Protein AF-0000000073274843 (afdb_homodimer)

Solvent-accessible surface area (backbone atoms only — not comparable to full-atom values): 11531 Å² total; per-residue (Å²): 135,84,81,76,78,78,76,75,76,73,76,70,72,74,69,70,69,69,68,75,58,44,52,64,85,40,66,70,48,33,50,51,52,50,34,43,29,43,26,26,34,40,51,49,53,50,49,52,55,51,48,38,72,74,63,61,49,79,60,35,66,59,47,51,52,53,51,48,48,50,56,18,49,76,68,75,46,42,64,68,54,49,51,52,50,32,53,50,21,44,51,52,41,51,58,33,53,41,75,83,125,135,83,80,76,76,75,77,75,75,73,75,67,72,72,68,68,69,72,66,77,59,44,52,64,84,39,66,69,46,34,50,51,52,50,32,43,29,44,26,26,34,40,49,49,52,49,49,52,55,50,47,39,72,75,63,61,49,78,60,35,66,59,47,51,52,54,51,49,50,50,55,19,49,76,67,74,44,43,63,68,54,48,52,51,49,31,54,51,21,44,51,53,42,50,58,32,53,42,75,81,124

Foldseek 3Di:
DPPPPPPPPPPPPPPPPPPVDQDCVDPVSVVVVVLVVLLVVLVVLVVLVVVCVVPVPVCSVVVSVVVLQVVQVVVVHGSVVSVVSNVVSNVVVCVVPPDPD/DPPPPPPPPPPPPPPPPPPVDQDCVDPVSVVVVVLVVLLVVLVVLVVLVVVCVVPVPVCSVVVSVVVLQVVQVVVVHGSVVSVVSNVVSNVVVCVVPPDPD

Secondary structure (DSSP, 8-state):
-----------------------TTSHHHHHHHHHHHHHHHHHHHHHHHHHHHHH--TTHHHHHHHHHHHHHHHTT--HHHHHHHHHHHHHHHHHHHS---/-----------------------TTSHHHHHHHHHHHHHHHHHHHHHHHHHHHHH--TTHHHHHHHHHHHHHHHTT--HHHHHHHHHHHHHHHHHHHS---

pLDDT: mean 81.64, std 23.17, range [32.28, 98.69]

Organism: Proteus mirabilis (strain HI4320) (NCBI:txid529507)

Radius of gyration: 24.04 Å; Cα contacts (8 Å, |Δi|>4): 147; chains: 2; bounding box: 96×68×58 Å

Nearest PDB structures (foldseek):
  9had-assembly1_A  TM=2.913E-01  e=7.300E+00  Dermatophagoides farinae
  9had-assembly1_A  TM=2.904E-01  e=7.300E+00  Dermatophagoides farinae

Structure (mmCIF, N/CA/C/O backbone):
data_AF-0000000073274843-model_v1
#
loop_
_entity.id
_entity.type
_entity.pdbx_description
1 polymer 'Phage protein'
#
loop_
_atom_site.group_PDB
_atom_site.id
_atom_site.type_symbol
_atom_site.label_atom_id
_atom_site.label_alt_id
_atom_site.label_comp_id
_atom_site.label_asym_id
_atom_site.label_entity_id
_atom_site.label_seq_id
_atom_site.pdbx_PDB_ins_code
_atom_site.Cartn_x
_atom_site.Cartn_y
_atom_site.Cartn_z
_atom_site.occupancy
_atom_site.B_iso_or_equiv
_atom_site.auth_seq_id
_atom_site.auth_comp_id
_atom_site.auth_asym_id
_atom_site.auth_atom_id
_atom_site.pdbx_PDB_model_num
ATOM 1 N N . MET A 1 1 ? 48.969 23.094 40.406 1 33.09 1 MET A N 1
ATOM 2 C CA . MET A 1 1 ? 47.531 23.031 40.375 1 33.09 1 MET A CA 1
ATOM 3 C C . MET A 1 1 ? 47 23.266 38.938 1 33.09 1 MET A C 1
ATOM 5 O O . MET A 1 1 ? 47.125 24.359 38.406 1 33.09 1 MET A O 1
ATOM 9 N N . LYS A 1 2 ? 47.219 22.203 38.031 1 40.97 2 LYS A N 1
ATOM 10 C CA . LYS A 1 2 ? 46.812 22.125 36.625 1 40.97 2 LYS A CA 1
ATOM 11 C C . LYS A 1 2 ? 45.312 22.25 36.469 1 40.97 2 LYS A C 1
ATOM 13 O O . LYS A 1 2 ? 44.562 21.547 37.125 1 40.97 2 LYS A O 1
ATOM 18 N N . ASN A 1 3 ? 44.719 23.438 36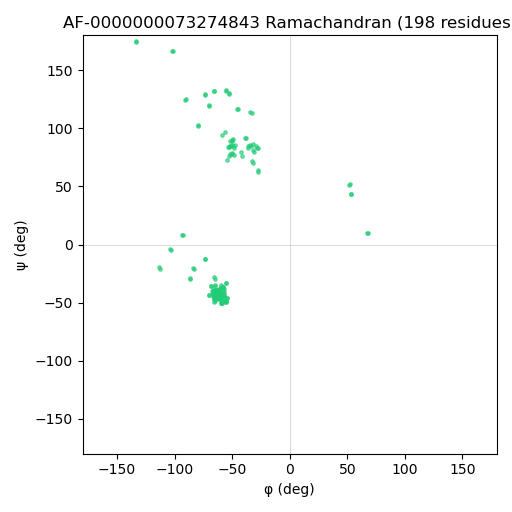.219 1 39.03 3 ASN A N 1
ATOM 19 C CA . ASN A 1 3 ? 43.344 23.75 35.875 1 39.03 3 ASN A CA 1
ATOM 20 C C . ASN A 1 3 ? 42.812 22.875 34.75 1 39.03 3 ASN A C 1
ATOM 22 O O . ASN A 1 3 ? 43.344 22.922 33.625 1 39.03 3 ASN A O 1
ATOM 26 N N . ILE A 1 4 ? 42.469 21.641 35.031 1 39.25 4 ILE A N 1
ATOM 27 C CA . ILE A 1 4 ? 41.719 20.797 34.094 1 39.25 4 ILE A CA 1
ATOM 28 C C . ILE A 1 4 ? 40.5 21.562 33.562 1 39.25 4 ILE A C 1
ATOM 30 O O . ILE A 1 4 ? 39.625 21.984 34.344 1 39.25 4 ILE A O 1
ATOM 34 N N . ILE A 1 5 ? 40.594 22.281 32.469 1 38.69 5 ILE A N 1
ATOM 35 C CA . ILE A 1 5 ? 39.531 22.906 31.703 1 38.69 5 ILE A CA 1
ATOM 36 C C . ILE A 1 5 ? 38.469 21.875 31.375 1 38.69 5 ILE A C 1
ATOM 38 O O . ILE A 1 5 ? 38.75 20.844 30.75 1 38.69 5 ILE A O 1
ATOM 42 N N . LEU A 1 6 ? 37.5 21.609 32.281 1 36.56 6 LEU A N 1
ATOM 43 C CA . LEU A 1 6 ? 36.281 20.859 32.031 1 36.56 6 LEU A CA 1
ATOM 44 C C . LEU A 1 6 ? 35.562 21.391 30.797 1 36.56 6 LEU A C 1
ATOM 46 O O . LEU A 1 6 ? 35.094 22.531 30.781 1 36.56 6 LEU A O 1
ATOM 50 N N . LEU A 1 7 ? 36.062 21 29.656 1 38 7 LEU A N 1
ATOM 51 C CA . LEU A 1 7 ? 35.312 21.266 28.422 1 38 7 LEU A CA 1
ATOM 52 C C . LEU A 1 7 ? 33.906 20.734 28.516 1 38 7 LEU A C 1
ATOM 54 O O . LEU A 1 7 ? 33.688 19.531 28.625 1 38 7 LEU A O 1
ATOM 58 N N . LEU A 1 8 ? 32.969 21.469 29.109 1 35.97 8 LEU A N 1
ATOM 59 C CA . LEU A 1 8 ? 31.547 21.234 29.062 1 35.97 8 LEU A CA 1
ATOM 60 C C . LEU A 1 8 ? 31.062 21.141 27.625 1 35.97 8 LEU A C 1
ATOM 62 O O . LEU A 1 8 ? 31.062 22.141 26.891 1 35.97 8 LEU A O 1
ATOM 66 N N . ILE A 1 9 ? 31.359 20.047 26.906 1 36.94 9 ILE A N 1
ATOM 67 C CA . ILE A 1 9 ? 30.719 19.812 25.609 1 36.94 9 ILE A CA 1
ATOM 68 C C . ILE A 1 9 ? 29.203 19.922 25.781 1 36.94 9 ILE A C 1
ATOM 70 O O . ILE A 1 9 ? 28.609 19.188 26.578 1 36.94 9 ILE A O 1
ATOM 74 N N . THR A 1 10 ? 28.594 21.109 25.641 1 34.16 10 THR A N 1
ATOM 75 C CA . THR A 1 10 ? 27.156 21.281 25.5 1 34.16 10 THR A CA 1
ATOM 76 C C . THR A 1 10 ? 26.609 20.375 24.422 1 34.16 10 THR A C 1
ATOM 78 O O . THR A 1 10 ? 27.078 20.406 23.281 1 34.16 10 THR A O 1
ATOM 81 N N . VAL A 1 11 ? 26.297 19.125 24.781 1 36.72 11 VAL A N 1
ATOM 82 C CA . VAL A 1 11 ? 25.484 18.281 23.906 1 36.72 11 VAL A CA 1
ATOM 83 C C . VAL A 1 11 ? 24.328 19.094 23.328 1 36.72 11 VAL A C 1
ATOM 85 O O . VAL A 1 11 ? 23.516 19.641 24.062 1 36.72 11 VAL A O 1
ATOM 88 N N . SER A 1 12 ? 24.609 19.891 22.281 1 35.69 12 SER A N 1
ATOM 89 C CA . SER A 1 12 ? 23.547 20.5 21.5 1 35.69 12 SER A CA 1
ATOM 90 C C . SER A 1 12 ? 22.328 19.578 21.406 1 35.69 12 SER A C 1
ATOM 92 O O . SER A 1 12 ? 22.484 18.359 21.344 1 35.69 12 SER A O 1
ATOM 94 N N . SER A 1 13 ? 21.281 19.969 21.969 1 36.06 13 SER A N 1
ATOM 95 C CA . SER A 1 13 ? 19.922 19.422 21.875 1 36.06 13 SER A CA 1
ATOM 96 C C . SER A 1 13 ? 19.656 18.859 20.484 1 36.06 13 SER A C 1
ATOM 98 O O . SER A 1 13 ? 19.734 19.594 19.484 1 36.06 13 SER A O 1
ATOM 100 N N . ILE A 1 14 ? 20.047 17.609 20.25 1 36.62 14 ILE A N 1
ATOM 101 C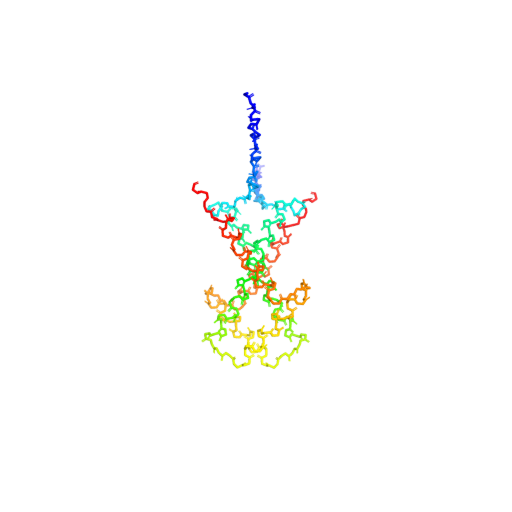 CA . ILE A 1 14 ? 19.391 16.969 19.109 1 36.62 14 ILE A CA 1
ATOM 102 C C . ILE A 1 14 ? 17.969 17.5 18.953 1 36.62 14 ILE A C 1
ATOM 104 O O . ILE A 1 14 ? 17.156 17.344 19.859 1 36.62 14 ILE A O 1
ATOM 108 N N . SER A 1 15 ? 17.812 18.656 18.328 1 35.62 15 SER A N 1
ATOM 109 C CA . SER A 1 15 ? 16.453 19.031 17.922 1 35.62 15 SER A CA 1
ATOM 110 C C . SER A 1 15 ? 15.625 17.797 17.578 1 35.62 15 SER A C 1
ATOM 112 O O . SER A 1 15 ? 16.016 16.984 16.734 1 35.62 15 SER A O 1
ATOM 114 N N . ALA A 1 16 ? 15.008 17.203 18.547 1 35.97 16 ALA A N 1
ATOM 115 C CA . ALA A 1 16 ? 13.922 16.297 18.172 1 35.97 16 ALA A CA 1
ATOM 116 C C . ALA A 1 16 ? 13.211 16.797 16.922 1 35.97 16 ALA A C 1
ATOM 118 O O . ALA A 1 16 ? 12.641 17.891 16.906 1 35.97 16 ALA A O 1
ATOM 119 N N . HIS A 1 17 ? 13.891 16.688 15.789 1 37.88 17 HIS A N 1
ATOM 120 C CA . HIS A 1 17 ? 13.031 16.922 14.633 1 37.88 17 HIS A CA 1
ATOM 121 C C . HIS A 1 17 ? 11.586 16.531 14.93 1 37.88 17 HIS A C 1
ATOM 123 O O . HIS A 1 17 ? 11.312 15.422 15.383 1 37.88 17 HIS A O 1
ATOM 129 N N . ALA A 1 18 ? 10.836 17.406 15.547 1 40.72 18 ALA A N 1
ATOM 130 C CA . ALA A 1 18 ? 9.398 17.25 15.711 1 40.72 18 ALA A CA 1
ATOM 131 C C . ALA A 1 18 ? 8.805 16.406 14.586 1 40.72 18 ALA A C 1
ATOM 133 O O . ALA A 1 18 ? 8.781 16.844 13.43 1 40.72 18 ALA A O 1
ATOM 134 N N . THR A 1 19 ? 9.188 15.164 14.508 1 51.25 19 THR A N 1
ATOM 135 C CA . THR A 1 19 ? 8.352 14.406 13.586 1 51.25 19 THR A CA 1
ATOM 136 C C . THR A 1 19 ? 6.891 14.82 13.711 1 51.25 19 THR A C 1
ATOM 138 O O . THR A 1 19 ? 6.352 14.883 14.812 1 51.25 19 THR A O 1
ATOM 141 N N . ASN A 1 20 ? 6.52 15.789 12.898 1 59.62 20 ASN A N 1
ATOM 142 C CA . ASN A 1 20 ? 5.133 16.25 12.898 1 59.62 20 ASN A CA 1
ATOM 143 C C . ASN A 1 20 ? 4.16 15.094 13.133 1 59.62 20 ASN A C 1
ATOM 145 O O . ASN A 1 20 ? 4.051 14.195 12.297 1 59.62 20 ASN A O 1
ATOM 149 N N . LYS A 1 21 ? 4.012 14.797 14.352 1 74.38 21 LYS A N 1
ATOM 150 C CA . LYS A 1 21 ? 3.039 13.773 14.734 1 74.38 21 LYS A CA 1
ATOM 151 C C . LYS A 1 21 ? 1.648 14.117 14.203 1 74.38 21 LYS A C 1
ATOM 153 O O . LYS A 1 21 ? 1.279 15.289 14.125 1 74.38 21 LYS A O 1
ATOM 158 N N . ILE A 1 22 ? 1.142 13.141 13.656 1 79.19 22 ILE A N 1
ATOM 159 C CA . ILE A 1 22 ? -0.231 13.242 13.172 1 79.19 22 ILE A CA 1
ATOM 160 C C . ILE A 1 22 ? -1.198 12.812 14.273 1 79.19 22 ILE A C 1
ATOM 162 O O . ILE A 1 22 ? -0.959 11.82 14.969 1 79.19 22 ILE A O 1
ATOM 166 N N . ASP A 1 23 ? -2.135 13.727 14.562 1 81.25 23 ASP A N 1
ATOM 167 C CA . ASP A 1 23 ? -3.186 13.391 15.523 1 81.25 23 ASP A CA 1
ATOM 168 C C . ASP A 1 23 ? -4.281 12.555 14.867 1 81.25 23 ASP A C 1
ATOM 170 O O . ASP A 1 23 ? -5.195 13.102 14.242 1 81.25 23 ASP A O 1
ATOM 174 N N . ILE A 1 24 ? -4.25 11.289 15.109 1 82.62 24 ILE A N 1
ATOM 175 C CA . ILE A 1 24 ? -5.16 10.375 14.43 1 82.62 24 ILE A CA 1
ATOM 176 C C . ILE A 1 24 ? -6.57 10.531 14.992 1 82.62 24 ILE A C 1
ATOM 178 O O . ILE A 1 24 ? -7.535 10.031 14.414 1 82.62 24 ILE A O 1
ATOM 182 N N . THR A 1 25 ? -6.652 11.234 16.109 1 84.69 25 THR A N 1
ATOM 183 C CA . THR A 1 25 ? -7.98 11.477 16.672 1 84.69 25 THR A CA 1
ATOM 184 C C . THR A 1 25 ? -8.641 12.672 15.984 1 84.69 25 THR A C 1
ATOM 186 O O . THR A 1 25 ? -9.859 12.859 16.094 1 84.69 25 THR A O 1
ATOM 189 N N . ASN A 1 26 ? -7.801 13.461 15.406 1 87.56 26 ASN A N 1
ATOM 190 C CA . ASN A 1 26 ? -8.336 14.539 14.578 1 87.56 26 ASN A CA 1
ATOM 191 C C . ASN A 1 26 ? -8.891 14.008 13.266 1 87.56 26 ASN A C 1
ATOM 193 O O . ASN A 1 26 ? -8.211 13.266 12.547 1 87.56 26 ASN A O 1
ATOM 197 N N . GLU A 1 27 ? -10.047 14.352 12.914 1 87.75 27 GLU A N 1
ATOM 198 C CA . GLU A 1 27 ? -10.758 13.797 11.766 1 87.75 27 GLU A CA 1
ATOM 199 C C . GLU A 1 27 ? -10.016 14.094 10.461 1 87.75 27 GLU A C 1
ATOM 201 O O . GLU A 1 27 ? -9.914 13.227 9.594 1 87.75 27 GLU A O 1
ATOM 206 N N . ASP A 1 28 ? -9.562 15.328 10.297 1 84.56 28 ASP A N 1
ATOM 207 C CA . ASP A 1 28 ? -8.883 15.711 9.062 1 84.56 28 ASP A CA 1
ATOM 208 C C . ASP A 1 28 ? -7.574 14.938 8.898 1 84.56 28 ASP A C 1
ATOM 210 O O . ASP A 1 28 ? -7.25 14.469 7.805 1 84.56 28 ASP A O 1
ATOM 214 N N . ASP A 1 29 ? -6.871 14.758 10.016 1 86.25 29 ASP A N 1
ATOM 215 C CA . ASP A 1 29 ? -5.629 13.992 9.984 1 86.25 29 ASP A CA 1
ATOM 216 C C . ASP A 1 29 ? -5.902 12.516 9.68 1 86.25 29 ASP A C 1
ATOM 218 O O . ASP A 1 29 ? -5.18 11.898 8.898 1 86.25 29 ASP A O 1
ATOM 222 N N . PHE A 1 30 ? -6.945 12.07 10.273 1 89.5 30 PHE A N 1
ATOM 223 C CA . PHE A 1 30 ? -7.32 10.68 10.039 1 89.5 30 PHE A CA 1
ATOM 224 C C . PHE A 1 30 ? -7.668 10.445 8.578 1 89.5 30 PHE A C 1
ATOM 226 O O . PHE A 1 30 ? -7.223 9.469 7.973 1 89.5 30 PHE A O 1
ATOM 233 N N . LYS A 1 31 ? -8.359 11.328 8.031 1 89 31 LYS A N 1
ATOM 234 C CA . LYS A 1 31 ? -8.758 11.203 6.633 1 89 31 LYS A CA 1
ATOM 235 C C . LYS A 1 31 ? -7.539 11.281 5.715 1 89 31 LYS A C 1
ATOM 237 O O . LYS A 1 31 ? -7.461 10.555 4.719 1 89 31 LYS A O 1
ATOM 242 N N . LEU A 1 32 ? -6.68 12.156 6.043 1 89.19 32 LEU A N 1
ATOM 243 C CA . LEU A 1 32 ? -5.461 12.297 5.254 1 89.19 32 LEU A CA 1
ATOM 244 C C . LEU A 1 32 ? -4.664 11 5.246 1 89.19 32 LEU A C 1
ATOM 246 O O . LEU A 1 32 ? -4.312 10.484 4.18 1 89.19 32 LEU A O 1
ATOM 250 N N . ILE A 1 33 ? -4.48 10.445 6.387 1 92.25 33 ILE A N 1
ATOM 251 C CA . ILE A 1 33 ? -3.668 9.242 6.527 1 92.25 33 ILE A CA 1
ATOM 252 C C . ILE A 1 33 ? -4.352 8.078 5.82 1 92.25 33 ILE A C 1
ATOM 254 O O . ILE A 1 33 ? -3.713 7.328 5.074 1 92.25 33 ILE A O 1
ATOM 258 N N . THR A 1 34 ? -5.605 8.008 6.016 1 93.44 34 THR A N 1
ATOM 259 C CA . THR A 1 34 ? -6.332 6.879 5.445 1 93.44 34 THR A CA 1
ATOM 260 C C . THR A 1 34 ? -6.359 6.969 3.922 1 93.44 34 THR A C 1
ATOM 262 O O . THR A 1 34 ? -6.266 5.949 3.234 1 93.44 34 THR A O 1
ATOM 265 N N . THR A 1 35 ? -6.453 8.133 3.412 1 93.88 35 THR A N 1
ATOM 266 C CA . THR A 1 35 ? -6.426 8.312 1.965 1 93.88 35 THR A CA 1
ATOM 267 C C . THR A 1 35 ? -5.078 7.887 1.391 1 93.88 35 THR A C 1
ATOM 269 O O . THR A 1 35 ? -5.02 7.16 0.397 1 93.88 35 THR A O 1
ATOM 272 N N . ILE A 1 36 ? -4.062 8.297 2.025 1 94.56 36 ILE A N 1
ATOM 273 C CA . ILE A 1 36 ? -2.715 7.977 1.562 1 94.56 36 ILE A CA 1
ATOM 274 C C . ILE A 1 36 ? -2.488 6.469 1.647 1 94.56 36 ILE A C 1
ATOM 276 O O . ILE A 1 36 ? -1.985 5.855 0.703 1 94.56 36 ILE A O 1
ATOM 280 N N . MET A 1 37 ? -2.873 5.879 2.727 1 96.06 37 MET A N 1
ATOM 281 C CA . MET A 1 37 ? -2.691 4.445 2.924 1 96.06 37 MET A CA 1
ATOM 282 C C . MET A 1 37 ? -3.457 3.65 1.87 1 96.06 37 MET A C 1
ATOM 284 O O . MET A 1 37 ? -2.914 2.717 1.275 1 96.06 37 MET A O 1
ATOM 288 N N . LYS A 1 38 ? -4.66 4.074 1.659 1 96.25 38 LYS A N 1
ATOM 289 C CA . LYS A 1 38 ? -5.488 3.367 0.685 1 96.25 38 LYS A CA 1
ATOM 290 C C . LYS A 1 38 ? -4.922 3.514 -0.725 1 96.25 38 LYS A C 1
ATOM 292 O O . LYS A 1 38 ? -4.891 2.549 -1.49 1 96.25 38 LYS A O 1
ATOM 297 N N . ALA A 1 39 ? -4.547 4.68 -1.087 1 97.19 39 ALA A N 1
ATOM 298 C CA . ALA A 1 39 ? -3.947 4.895 -2.4 1 97.19 39 ALA A CA 1
ATOM 299 C C . ALA A 1 39 ? -2.713 4.016 -2.592 1 97.19 39 ALA A C 1
ATOM 301 O O . ALA A 1 39 ? -2.521 3.426 -3.658 1 97.19 39 ALA A O 1
ATOM 302 N N . SER A 1 40 ? -1.903 3.953 -1.578 1 97.56 40 SER A N 1
ATOM 303 C CA . SER A 1 40 ? -0.688 3.148 -1.651 1 97.56 40 SER A CA 1
ATOM 304 C C . SER A 1 40 ? -1.015 1.663 -1.769 1 97.56 40 SER A C 1
ATOM 306 O O . SER A 1 40 ? -0.383 0.942 -2.545 1 97.56 40 SER A O 1
ATOM 308 N N . GLU A 1 41 ? -1.899 1.243 -0.945 1 97.25 41 GLU A N 1
ATOM 309 C CA . GLU A 1 41 ? -2.361 -0.139 -1.03 1 97.25 41 GLU A CA 1
ATOM 310 C C . GLU A 1 41 ? -2.871 -0.465 -2.432 1 97.25 41 GLU A C 1
ATOM 312 O O . GLU A 1 41 ? -2.533 -1.51 -2.992 1 97.25 41 GLU A O 1
ATOM 317 N N . CYS A 1 42 ? -3.668 0.39 -2.994 1 97.5 42 CYS A N 1
ATOM 318 C CA . CYS A 1 42 ? -4.211 0.209 -4.336 1 97.5 42 CYS A CA 1
ATOM 319 C C . CYS A 1 42 ? -3.1 0.17 -5.375 1 97.5 42 CYS A C 1
ATOM 321 O O . CYS A 1 42 ? -3.166 -0.602 -6.336 1 97.5 42 CYS A O 1
ATOM 323 N N . ASN A 1 43 ? -2.115 1.003 -5.195 1 97 43 ASN A N 1
ATOM 324 C CA . ASN A 1 43 ? -0.965 0.958 -6.094 1 97 43 ASN A CA 1
ATOM 325 C C . ASN A 1 43 ? -0.26 -0.395 -6.035 1 97 43 ASN A C 1
ATOM 327 O O . ASN A 1 43 ? 0.179 -0.916 -7.059 1 97 43 ASN A O 1
ATOM 331 N N . ALA A 1 44 ? -0.125 -0.937 -4.82 1 96.81 44 ALA A N 1
ATOM 332 C CA . ALA A 1 44 ? 0.5 -2.248 -4.668 1 96.81 44 ALA A CA 1
ATOM 333 C C . ALA A 1 44 ? -0.3 -3.324 -5.395 1 96.81 44 ALA A C 1
ATOM 335 O O . ALA A 1 44 ? 0.273 -4.188 -6.062 1 96.81 44 ALA A O 1
ATOM 336 N N . TYR A 1 45 ? -1.608 -3.238 -5.297 1 96.94 45 TYR A N 1
ATOM 337 C CA . TYR A 1 45 ? -2.453 -4.188 -6.012 1 96.94 45 TYR A CA 1
ATOM 338 C C . TYR A 1 45 ? -2.295 -4.031 -7.52 1 96.94 45 TYR A C 1
ATOM 340 O O . TYR A 1 45 ? -2.205 -5.023 -8.242 1 96.94 45 TYR A O 1
ATOM 348 N N . SER A 1 46 ? -2.301 -2.826 -7.949 1 96.38 46 SER A N 1
ATOM 349 C CA . SER A 1 46 ? -2.102 -2.568 -9.375 1 96.38 46 SER A CA 1
ATOM 350 C C . SER A 1 46 ? -0.778 -3.146 -9.859 1 96.38 46 SER A C 1
ATOM 352 O O . SER A 1 46 ? -0.696 -3.672 -10.969 1 96.38 46 SER A O 1
ATOM 354 N N . SER A 1 47 ? 0.235 -3.074 -9.055 1 97.44 47 SER A 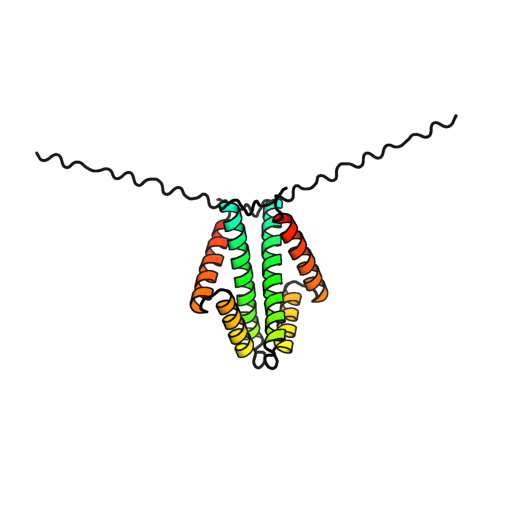N 1
ATOM 355 C CA . SER A 1 47 ? 1.546 -3.607 -9.414 1 97.44 47 SER A CA 1
ATOM 356 C C . SER A 1 47 ? 1.503 -5.125 -9.57 1 97.44 47 SER A C 1
ATOM 358 O O . SER A 1 47 ? 2.203 -5.684 -10.422 1 97.44 47 SER A O 1
ATOM 360 N N . LEU A 1 48 ? 0.674 -5.773 -8.734 1 98.12 48 LEU A N 1
ATOM 361 C CA . LEU A 1 48 ? 0.494 -7.215 -8.875 1 98.12 48 LEU A CA 1
ATOM 362 C C . LEU A 1 48 ? -0.045 -7.57 -10.25 1 98.12 48 LEU A C 1
ATOM 364 O O . LEU A 1 48 ? 0.499 -8.445 -10.93 1 98.12 48 LEU A O 1
ATOM 368 N N . TYR A 1 49 ? -1.09 -6.895 -10.617 1 97.19 49 TYR A N 1
ATOM 369 C CA . TYR A 1 49 ? -1.723 -7.164 -11.906 1 97.19 49 TYR A CA 1
ATOM 370 C C . TYR A 1 49 ? -0.771 -6.859 -13.055 1 97.19 49 TYR A C 1
ATOM 372 O O . TYR A 1 49 ? -0.662 -7.641 -14 1 97.19 49 TYR A O 1
ATOM 380 N N . LYS A 1 50 ? -0.125 -5.75 -13 1 97.88 50 LYS A N 1
ATOM 381 C CA . LYS A 1 50 ? 0.817 -5.367 -14.047 1 97.88 50 LYS A CA 1
ATOM 382 C C . LYS A 1 50 ? 1.943 -6.391 -14.18 1 97.88 50 LYS A C 1
ATOM 384 O O . LYS A 1 50 ? 2.326 -6.766 -15.289 1 97.88 50 LYS A O 1
ATOM 389 N N . PHE A 1 51 ? 2.455 -6.773 -13.055 1 98.62 51 PHE A N 1
ATOM 390 C CA . PHE A 1 51 ? 3.512 -7.781 -13.039 1 98.62 51 PHE A CA 1
ATOM 391 C C . PHE A 1 51 ? 3.061 -9.047 -13.758 1 98.62 51 PHE A C 1
ATOM 393 O O . PHE A 1 51 ? 3.799 -9.594 -14.578 1 98.62 51 PHE A O 1
ATOM 400 N N . GLN A 1 52 ? 1.894 -9.5 -13.398 1 98.56 52 GLN A N 1
ATOM 401 C CA . GLN A 1 52 ? 1.379 -10.719 -14.008 1 98.56 52 GLN A CA 1
ATOM 402 C C . GLN A 1 52 ? 1.176 -10.539 -15.508 1 98.56 52 GLN A C 1
ATOM 404 O O . GLN A 1 52 ? 1.487 -11.438 -16.297 1 98.56 52 GLN A O 1
ATOM 409 N N . GLN A 1 53 ? 0.676 -9.445 -15.898 1 98 53 GLN A N 1
ATOM 410 C CA . GLN A 1 53 ? 0.48 -9.164 -17.312 1 98 53 GLN A CA 1
ATOM 411 C C . GLN A 1 53 ? 1.804 -9.211 -18.078 1 98 53 GLN A C 1
ATOM 413 O O . GLN A 1 53 ? 1.865 -9.727 -19.188 1 98 53 GLN A O 1
ATOM 418 N N . GLU A 1 54 ? 2.852 -8.773 -17.469 1 97.56 54 GLU A N 1
ATOM 419 C CA . GLU A 1 54 ? 4.148 -8.641 -18.125 1 97.56 54 GLU A CA 1
ATOM 420 C C . GLU A 1 54 ? 4.934 -9.945 -18.062 1 97.56 54 GLU A C 1
ATOM 422 O O . GLU A 1 54 ? 5.762 -10.219 -18.938 1 97.56 54 GLU A O 1
ATOM 427 N N . ASN A 1 55 ? 4.715 -10.719 -17.062 1 97.38 55 ASN A N 1
ATOM 428 C CA . ASN A 1 55 ? 5.586 -11.867 -16.844 1 97.38 55 ASN A CA 1
ATOM 429 C C . ASN A 1 55 ? 4.848 -13.188 -17.047 1 97.38 55 ASN A C 1
ATOM 431 O O . ASN A 1 55 ? 5.473 -14.234 -17.234 1 97.38 55 ASN A O 1
ATOM 435 N N . ASN A 1 56 ? 3.564 -13.164 -16.984 1 97.19 56 ASN A N 1
ATOM 436 C CA . ASN A 1 56 ? 2.719 -14.32 -17.266 1 97.19 56 ASN A CA 1
ATOM 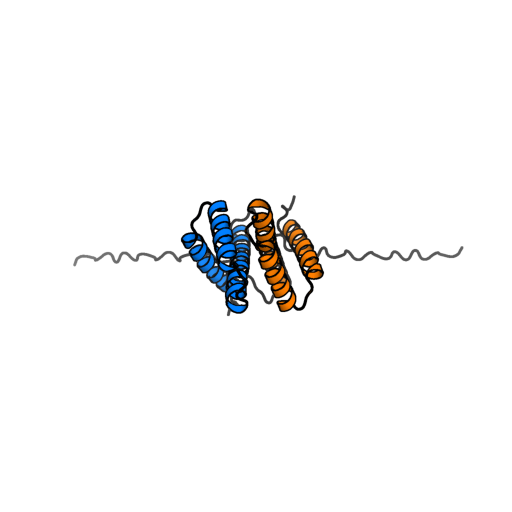437 C C . ASN A 1 56 ? 3.156 -15.547 -16.469 1 97.19 56 ASN A C 1
ATOM 439 O O . ASN A 1 56 ? 3.391 -16.609 -17.047 1 97.19 56 ASN A O 1
ATOM 443 N N . VAL A 1 57 ? 3.293 -15.359 -15.156 1 96.62 57 VAL A N 1
ATOM 444 C CA . VAL A 1 57 ? 3.662 -16.453 -14.281 1 96.62 57 VAL A CA 1
ATOM 445 C C . VAL A 1 57 ? 2.549 -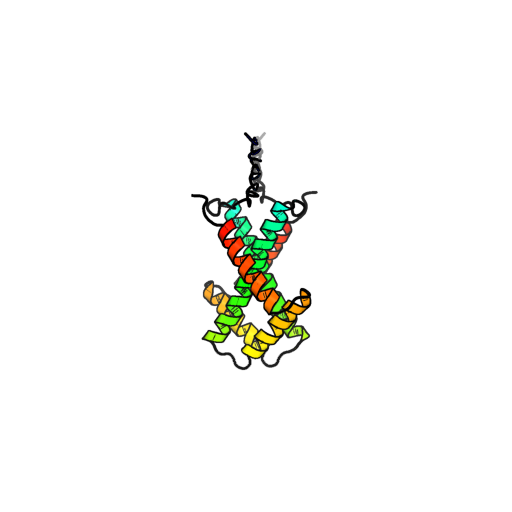17.5 -14.266 1 96.62 57 VAL A C 1
ATOM 447 O O . VAL A 1 57 ? 1.37 -17.172 -14.141 1 96.62 57 VAL A O 1
ATOM 450 N N . PRO A 1 58 ? 2.938 -18.781 -14.43 1 95.81 58 PRO A N 1
ATOM 451 C CA . PRO A 1 58 ? 1.903 -19.828 -14.391 1 95.81 58 PRO A CA 1
ATOM 452 C C . PRO A 1 58 ? 1.034 -19.75 -13.141 1 95.81 58 PRO A C 1
ATOM 454 O O . PRO A 1 58 ? 1.555 -19.625 -12.031 1 95.81 58 PRO A O 1
ATOM 457 N N . ASN A 1 59 ? -0.244 -19.766 -13.344 1 94.75 59 ASN A N 1
ATOM 458 C CA . ASN A 1 59 ? -1.251 -19.75 -12.289 1 94.75 59 ASN A CA 1
ATOM 459 C C . ASN A 1 59 ? -1.259 -18.406 -11.555 1 94.75 59 ASN A C 1
ATOM 461 O O . ASN A 1 59 ? -1.86 -18.281 -10.484 1 94.75 59 ASN A O 1
ATOM 465 N N . GLY A 1 60 ? -0.535 -17.438 -12.117 1 97.5 60 GLY A N 1
ATOM 466 C CA . GLY A 1 60 ? -0.474 -16.141 -11.477 1 97.5 60 GLY A CA 1
ATOM 467 C C . GLY A 1 60 ? -1.82 -15.445 -11.398 1 97.5 60 GLY A C 1
ATOM 468 O O . GLY A 1 60 ? -2.16 -14.844 -10.383 1 97.5 60 GLY A O 1
ATOM 469 N N . ASP A 1 61 ? -2.633 -15.539 -12.438 1 97.06 61 ASP A N 1
ATOM 470 C CA . ASP A 1 61 ? -3.959 -14.93 -12.453 1 97.06 61 ASP A CA 1
ATOM 471 C C . ASP A 1 61 ? -4.844 -15.516 -11.352 1 97.06 61 ASP A C 1
ATOM 473 O O . ASP A 1 61 ? -5.555 -14.781 -10.664 1 97.06 61 ASP A O 1
ATOM 477 N N . GLU A 1 62 ? -4.785 -16.781 -11.266 1 96.44 62 GLU A N 1
ATOM 478 C CA . GLU A 1 62 ? -5.578 -17.422 -10.227 1 96.44 62 GLU A CA 1
ATOM 479 C C . GLU A 1 62 ? -5.16 -16.969 -8.836 1 96.44 62 GLU A C 1
ATOM 481 O O . GLU A 1 62 ? -6.008 -16.703 -7.984 1 96.44 62 GLU A O 1
ATOM 486 N N . PHE A 1 63 ? -3.85 -16.922 -8.617 1 98.31 63 PHE A N 1
ATOM 487 C CA . PHE A 1 63 ? -3.344 -16.453 -7.328 1 98.31 63 PHE A CA 1
ATOM 488 C C . PHE A 1 63 ? -3.867 -15.062 -7.02 1 98.31 63 PHE A C 1
ATOM 490 O O . PHE A 1 63 ? -4.391 -14.812 -5.934 1 98.31 63 PHE A O 1
ATOM 497 N N . ILE A 1 64 ? -3.764 -14.133 -8.008 1 98.06 64 ILE A N 1
ATOM 498 C CA . ILE A 1 64 ? -4.16 -12.742 -7.805 1 98.06 64 ILE A CA 1
ATOM 499 C C . ILE A 1 64 ? -5.66 -12.672 -7.527 1 98.06 64 ILE A C 1
ATOM 501 O O . ILE A 1 64 ? -6.102 -11.953 -6.625 1 98.06 64 ILE A O 1
ATOM 505 N N . ASP A 1 65 ? -6.418 -13.43 -8.258 1 96.44 65 ASP A N 1
ATOM 506 C CA . ASP A 1 65 ? -7.867 -13.414 -8.094 1 96.44 65 ASP A CA 1
ATOM 507 C C . ASP A 1 65 ? -8.266 -13.867 -6.691 1 96.44 65 ASP A C 1
ATOM 509 O O . ASP A 1 65 ? -9.094 -13.227 -6.039 1 96.44 65 ASP A O 1
ATOM 513 N N . LYS A 1 66 ? -7.672 -14.953 -6.242 1 97.62 66 LYS A N 1
ATOM 514 C CA . LYS A 1 66 ? -7.984 -15.469 -4.91 1 97.62 66 LYS A CA 1
ATOM 515 C C . LYS A 1 66 ? -7.531 -14.492 -3.826 1 97.62 66 LYS A C 1
ATOM 517 O O . LYS A 1 66 ? -8.242 -14.273 -2.846 1 97.62 66 LYS A O 1
ATOM 522 N N . PHE A 1 67 ? -6.32 -13.984 -4.008 1 98.62 67 PHE A N 1
ATOM 523 C CA . PHE A 1 67 ? -5.793 -13.016 -3.053 1 98.62 67 PHE A CA 1
ATOM 524 C C . PHE A 1 67 ? -6.695 -11.789 -2.977 1 98.62 67 PHE A C 1
ATOM 526 O O . PHE A 1 67 ? -7.062 -11.352 -1.885 1 98.62 67 PHE A O 1
ATOM 533 N N . MET A 1 68 ? -7.047 -11.203 -4.105 1 97.69 68 MET A N 1
ATOM 534 C CA . MET A 1 68 ? -7.859 -9.992 -4.133 1 97.69 68 MET A CA 1
ATOM 535 C C . MET A 1 68 ? -9.25 -10.258 -3.561 1 97.69 68 MET A C 1
ATOM 537 O O . MET A 1 68 ? -9.82 -9.398 -2.877 1 97.69 68 MET A O 1
ATOM 541 N N . SER A 1 69 ? -9.797 -11.422 -3.887 1 97.12 69 SER A N 1
ATOM 542 C CA . SER A 1 69 ? -11.078 -11.805 -3.303 1 97.12 69 SER A CA 1
ATOM 543 C C . SER A 1 69 ? -10.992 -11.891 -1.782 1 97.12 69 SER A C 1
ATOM 545 O O . SER A 1 69 ? -11.906 -11.461 -1.076 1 97.12 69 SER A O 1
ATOM 547 N N . ASN A 1 70 ? -9.961 -12.477 -1.303 1 97.75 70 ASN A N 1
ATOM 548 C CA . ASN A 1 70 ? -9.734 -12.57 0.135 1 97.75 70 ASN A CA 1
ATOM 549 C C . ASN A 1 70 ? -9.633 -11.188 0.775 1 97.75 70 ASN A C 1
ATOM 551 O O . ASN A 1 70 ? -10.195 -10.953 1.842 1 97.75 70 ASN A O 1
ATOM 555 N N . GLU A 1 71 ? -8.883 -10.281 0.157 1 97.06 71 GLU A N 1
ATOM 556 C CA . GLU A 1 71 ? -8.734 -8.922 0.67 1 97.06 71 GLU A CA 1
ATOM 557 C C . GLU A 1 71 ? -10.086 -8.203 0.723 1 97.06 71 GLU A C 1
ATOM 559 O O . GLU A 1 71 ? -10.367 -7.477 1.678 1 97.06 71 GLU A O 1
ATOM 564 N N . ALA A 1 72 ? -10.859 -8.398 -0.313 1 96.56 72 ALA A N 1
ATOM 565 C CA . ALA A 1 72 ? -12.195 -7.801 -0.33 1 96.56 72 ALA A CA 1
ATOM 566 C C . ALA A 1 72 ? -13.047 -8.328 0.816 1 96.56 72 ALA A C 1
ATOM 568 O O . ALA A 1 72 ? -13.727 -7.562 1.5 1 96.56 72 ALA A O 1
ATOM 569 N N . LYS A 1 73 ? -12.977 -9.586 1.043 1 95.56 73 LYS A N 1
ATOM 570 C CA . LYS A 1 73 ? -13.75 -10.211 2.105 1 95.56 73 LYS A CA 1
ATOM 571 C C . LYS A 1 73 ? -13.344 -9.672 3.475 1 95.56 73 LYS A C 1
ATOM 573 O O . LYS A 1 73 ? -14.203 -9.422 4.324 1 95.56 73 LYS A O 1
ATOM 578 N N . LYS A 1 74 ? -12.109 -9.57 3.697 1 95.44 74 LYS A N 1
ATOM 579 C CA . LYS A 1 74 ? -11.609 -9.047 4.965 1 95.44 74 LYS A CA 1
ATOM 580 C C . LYS A 1 74 ? -12.195 -7.668 5.262 1 95.44 74 LYS A C 1
ATOM 582 O O . LYS A 1 74 ? -12.359 -7.293 6.426 1 95.44 74 LYS A O 1
ATOM 587 N N . LYS A 1 75 ? -12.43 -6.902 4.25 1 93.19 75 LYS A N 1
ATOM 588 C CA . LYS A 1 75 ? -12.961 -5.547 4.395 1 93.19 75 LYS A CA 1
ATOM 589 C C . LYS A 1 75 ? -14.477 -5.535 4.297 1 93.19 75 LYS A C 1
ATOM 591 O O . LYS A 1 75 ? -15.094 -4.473 4.184 1 93.19 75 LYS A O 1
ATOM 596 N N . ASN A 1 76 ? -15.055 -6.75 4.281 1 95.38 76 ASN A N 1
ATOM 597 C CA . ASN A 1 76 ? -16.5 -6.922 4.137 1 95.38 76 ASN A CA 1
ATOM 598 C C . ASN A 1 76 ? -17.031 -6.188 2.908 1 95.38 76 ASN A C 1
ATOM 600 O O . ASN A 1 76 ? -18.031 -5.477 2.988 1 95.38 76 ASN A O 1
ATOM 604 N N . SER A 1 77 ? -16.312 -6.316 1.843 1 95.06 77 SER A N 1
ATOM 605 C CA . SER A 1 77 ? -16.641 -5.656 0.583 1 95.06 77 SER A CA 1
ATOM 606 C C . SER A 1 77 ? -16.531 -6.621 -0.592 1 95.06 77 SER A C 1
ATOM 608 O O . SER A 1 77 ? -16.25 -7.809 -0.402 1 95.06 77 SER A O 1
ATOM 610 N N . THR A 1 78 ? -16.922 -6.117 -1.811 1 95.06 78 THR A N 1
ATOM 611 C CA . THR A 1 78 ? -16.766 -6.867 -3.051 1 95.06 78 THR A CA 1
ATOM 612 C C . THR A 1 78 ? -15.555 -6.359 -3.834 1 95.06 78 THR A C 1
ATOM 614 O O . THR A 1 78 ? -15.008 -5.297 -3.525 1 95.06 78 THR A O 1
ATOM 617 N N . LEU A 1 79 ? -15.18 -7.195 -4.832 1 95.12 79 LEU A N 1
ATOM 618 C CA . LEU A 1 79 ? -14.086 -6.766 -5.699 1 95.12 79 LEU A CA 1
ATOM 619 C C . LEU A 1 79 ? -14.445 -5.465 -6.414 1 95.12 79 LEU A C 1
ATOM 621 O O . LEU A 1 79 ? -13.586 -4.602 -6.605 1 95.12 79 LEU A O 1
ATOM 625 N N . ILE A 1 80 ? -15.719 -5.359 -6.805 1 94.31 80 ILE A N 1
ATOM 626 C CA . ILE A 1 80 ? -16.188 -4.148 -7.477 1 94.31 80 ILE A CA 1
ATOM 627 C C . ILE A 1 80 ? -16.078 -2.959 -6.527 1 94.31 80 ILE A C 1
ATOM 629 O O . ILE A 1 80 ? -15.609 -1.887 -6.91 1 94.31 80 ILE A O 1
ATOM 633 N N . ASP A 1 81 ? -16.469 -3.115 -5.27 1 95.25 81 ASP A N 1
ATOM 634 C CA . ASP A 1 81 ? -16.344 -2.066 -4.262 1 95.25 81 ASP A CA 1
ATOM 635 C C . ASP A 1 81 ? -14.891 -1.658 -4.066 1 95.25 81 ASP A C 1
ATOM 637 O O . ASP A 1 81 ? -14.578 -0.469 -3.971 1 95.25 81 ASP A O 1
ATOM 641 N N . MET A 1 82 ? -14.062 -2.682 -4.023 1 94.5 82 MET A N 1
ATOM 642 C CA . MET A 1 82 ? -12.641 -2.414 -3.826 1 94.5 82 MET A CA 1
ATOM 643 C C . MET A 1 82 ? -12.07 -1.616 -4.992 1 94.5 82 MET A C 1
ATOM 645 O O . MET A 1 82 ? -11.281 -0.689 -4.793 1 94.5 82 MET A O 1
ATOM 649 N N . THR A 1 83 ? -12.438 -1.955 -6.152 1 94.69 83 THR A N 1
ATOM 650 C CA . THR A 1 83 ? -11.977 -1.239 -7.336 1 94.69 83 THR A CA 1
ATOM 651 C C . THR A 1 83 ? -12.43 0.218 -7.297 1 94.69 83 THR A C 1
ATOM 653 O O . THR A 1 83 ? -11.641 1.124 -7.574 1 94.69 83 THR A O 1
ATOM 656 N N . ASN A 1 84 ? -13.648 0.445 -6.938 1 95.25 84 ASN A N 1
ATOM 657 C CA . ASN A 1 84 ? -14.18 1.801 -6.816 1 95.25 84 ASN A CA 1
ATOM 658 C C . ASN A 1 84 ? -13.453 2.59 -5.73 1 95.25 84 ASN A C 1
ATOM 660 O O . ASN A 1 84 ? -13.133 3.764 -5.918 1 95.25 84 ASN A O 1
ATOM 664 N N . ASP A 1 85 ? -13.281 1.921 -4.645 1 94.44 85 ASP A N 1
ATOM 665 C CA . ASP A 1 85 ? -12.555 2.553 -3.547 1 94.44 85 ASP A CA 1
ATOM 666 C C . ASP A 1 85 ? -11.148 2.951 -3.977 1 94.44 85 ASP A C 1
ATOM 668 O O . ASP A 1 85 ? -10.656 4.02 -3.604 1 94.44 85 ASP A O 1
ATOM 672 N N . CYS A 1 86 ? -10.531 2.066 -4.684 1 96.38 86 CYS A N 1
ATOM 673 C CA . CYS A 1 86 ? -9.188 2.365 -5.168 1 96.38 86 CYS A CA 1
ATOM 674 C C . CYS A 1 86 ? -9.195 3.566 -6.105 1 96.38 86 CYS A C 1
ATOM 676 O O . CYS A 1 86 ? -8.344 4.449 -6 1 96.38 86 CYS A O 1
ATOM 678 N N . GLN A 1 87 ? -10.117 3.576 -7.004 1 95.5 87 GLN A N 1
ATOM 679 C CA . GLN A 1 87 ? -10.219 4.711 -7.918 1 95.5 87 GLN A CA 1
ATOM 680 C C . GLN A 1 87 ? -10.398 6.02 -7.152 1 95.5 87 GLN A C 1
ATOM 682 O O . GLN A 1 87 ? -9.719 7.008 -7.438 1 95.5 87 GLN A O 1
ATOM 687 N N . LYS A 1 88 ? -11.242 6.039 -6.207 1 95.5 88 LYS A N 1
ATOM 688 C CA . LYS A 1 88 ? -11.492 7.227 -5.395 1 95.5 88 LYS A CA 1
ATOM 689 C C . LYS A 1 88 ? -10.242 7.625 -4.613 1 95.5 88 LYS A C 1
ATOM 691 O O . LYS A 1 88 ? -9.898 8.805 -4.539 1 95.5 88 LYS A O 1
ATOM 696 N N . ALA A 1 89 ? -9.617 6.621 -4 1 95 89 ALA A N 1
ATOM 697 C CA . ALA A 1 89 ? -8.43 6.891 -3.193 1 95 89 ALA A CA 1
ATOM 698 C C . ALA A 1 89 ? -7.316 7.512 -4.039 1 95 89 ALA A C 1
ATOM 700 O O . ALA A 1 89 ? -6.633 8.438 -3.594 1 95 89 ALA A O 1
ATOM 701 N N . LEU A 1 90 ? -7.156 6.977 -5.215 1 95.06 90 LEU A N 1
ATOM 702 C CA . LEU A 1 90 ? -6.113 7.484 -6.098 1 95.06 90 LEU A CA 1
ATOM 703 C C . LEU A 1 90 ? -6.422 8.906 -6.547 1 95.06 90 LEU A C 1
ATOM 705 O O . LEU A 1 90 ? -5.523 9.75 -6.625 1 95.06 90 LEU A O 1
ATOM 709 N N . LEU A 1 91 ? -7.648 9.164 -6.824 1 94.06 91 LEU A N 1
ATOM 710 C CA . LEU A 1 91 ? -8.062 10.516 -7.188 1 94.06 91 LEU A CA 1
ATOM 711 C C . LEU A 1 91 ? -7.879 11.477 -6.012 1 94.06 91 LEU A C 1
ATOM 713 O O . LEU A 1 91 ? -7.359 12.578 -6.184 1 94.06 91 LEU A O 1
ATOM 717 N N . ASP A 1 92 ? -8.336 11.148 -4.828 1 93.06 92 ASP A N 1
ATOM 718 C CA . ASP A 1 92 ? -8.18 11.977 -3.633 1 93.06 92 ASP A CA 1
ATOM 719 C C . ASP A 1 92 ? -6.707 12.258 -3.348 1 93.06 92 ASP A C 1
ATOM 721 O O . ASP A 1 92 ? -6.348 13.367 -2.959 1 93.06 92 ASP A O 1
ATOM 725 N N . PHE A 1 93 ? -5.906 11.195 -3.539 1 93.88 93 PHE A N 1
ATOM 726 C CA . PHE A 1 93 ? -4.473 11.352 -3.318 1 93.88 93 PHE A CA 1
ATOM 727 C C . PHE A 1 93 ? -3.889 12.383 -4.277 1 93.88 93 PHE A C 1
ATOM 729 O O . PHE A 1 93 ? -3.068 13.211 -3.881 1 93.88 93 PHE A O 1
ATOM 736 N N . ALA A 1 94 ? -4.285 12.25 -5.492 1 90.81 94 ALA A N 1
ATOM 737 C CA . ALA A 1 94 ? -3.82 13.227 -6.48 1 90.81 94 ALA A CA 1
ATOM 738 C C . ALA A 1 94 ? -4.219 14.641 -6.082 1 90.81 94 ALA A C 1
ATOM 740 O O . ALA A 1 94 ? -3.432 15.578 -6.238 1 90.81 94 ALA A O 1
ATOM 741 N N . GLU A 1 95 ? -5.324 14.836 -5.531 1 89.5 95 GLU A N 1
ATOM 742 C CA . GLU A 1 95 ? -5.816 16.141 -5.109 1 89.5 95 GLU A CA 1
ATOM 743 C C . GLU A 1 95 ? -5.031 16.672 -3.914 1 89.5 95 GLU A C 1
ATOM 745 O O . GLU A 1 95 ? -4.668 17.844 -3.871 1 89.5 95 GLU A O 1
ATOM 750 N N . ILE A 1 96 ? -4.785 15.781 -2.984 1 87.06 96 ILE A N 1
ATOM 751 C CA . ILE A 1 96 ? -4.082 16.156 -1.763 1 87.06 96 ILE A CA 1
ATOM 752 C C . ILE A 1 96 ? -2.652 16.578 -2.096 1 87.06 96 ILE A C 1
ATOM 754 O O . ILE A 1 96 ? -2.086 17.453 -1.447 1 87.06 96 ILE A O 1
ATOM 758 N N . THR A 1 97 ? -2.158 16.016 -3.123 1 85.94 97 THR A N 1
ATOM 759 C CA . THR A 1 97 ? -0.75 16.25 -3.418 1 85.94 97 THR A CA 1
ATOM 760 C C . THR A 1 97 ? -0.594 17.234 -4.562 1 85.94 97 THR A C 1
ATOM 762 O O . THR A 1 97 ? 0.524 17.531 -4.992 1 85.94 97 THR A O 1
ATOM 765 N N . SER A 1 98 ? -1.672 17.578 -5.066 1 79.69 98 SER A N 1
ATOM 766 C CA . SER A 1 98 ? -1.616 18.531 -6.172 1 79.69 98 SER A CA 1
ATOM 767 C C . SER A 1 98 ? -1.193 19.906 -5.688 1 79.69 98 SER A C 1
ATOM 769 O O . SER A 1 98 ? -1.519 20.312 -4.566 1 79.69 98 SER A O 1
ATOM 771 N N . SER A 1 99 ? -0.018 20.406 -6.234 1 60.97 99 SER A N 1
ATOM 772 C CA . SER A 1 99 ? 0.542 21.719 -5.949 1 60.97 99 SER A CA 1
ATOM 773 C C . SER A 1 99 ? -0.534 22.812 -6 1 60.97 99 SER A C 1
ATOM 775 O O . SER A 1 99 ? -1.483 22.703 -6.781 1 60.97 99 SER A O 1
ATOM 777 N N . LYS A 1 100 ? -0.732 23.453 -4.773 1 54.44 100 LYS A N 1
ATOM 778 C CA . LYS A 1 100 ? -1.461 24.719 -4.836 1 54.44 100 LYS A CA 1
ATOM 779 C C . LYS A 1 100 ? -0.864 25.641 -5.891 1 54.44 100 LYS A C 1
ATOM 781 O O . LYS A 1 100 ? 0.35 25.859 -5.926 1 54.44 100 LYS A O 1
ATOM 786 N N . ASN A 1 101 ? -1.242 25.672 -7.172 1 40.12 101 ASN A N 1
ATOM 787 C CA . ASN A 1 101 ? -0.908 26.906 -7.863 1 40.12 101 ASN A CA 1
ATOM 788 C C . ASN A 1 101 ? -1.343 28.125 -7.062 1 40.12 101 ASN A C 1
ATOM 790 O O . ASN A 1 101 ? -2.42 28.125 -6.465 1 40.12 101 ASN A O 1
ATOM 794 N N . MET B 1 1 ? -49.656 43.75 -9.625 1 32.28 1 MET B N 1
ATOM 795 C CA . MET B 1 1 ? -48.188 43.781 -9.539 1 32.28 1 MET B CA 1
ATOM 796 C C . MET B 1 1 ? -47.688 42.844 -8.469 1 32.28 1 MET B C 1
ATOM 798 O O . MET B 1 1 ? -47.875 43.062 -7.273 1 32.28 1 MET B O 1
ATOM 802 N N . LYS B 1 2 ? -47.844 41.438 -8.734 1 39.66 2 LYS B N 1
ATOM 803 C CA . LYS B 1 2 ? -47.406 40.281 -7.934 1 39.66 2 LYS B CA 1
ATOM 804 C C . LYS B 1 2 ? -45.906 40.344 -7.688 1 39.66 2 LYS B C 1
ATOM 806 O O . LYS B 1 2 ? -45.125 40.469 -8.633 1 39.66 2 LYS B O 1
ATOM 811 N N . ASN B 1 3 ? -45.375 40.844 -6.555 1 35.88 3 ASN B N 1
ATOM 812 C CA . ASN B 1 3 ? -44.031 40.844 -6.039 1 35.88 3 ASN B CA 1
ATOM 813 C C . ASN B 1 3 ? -43.438 39.438 -6.027 1 35.88 3 ASN B C 1
ATOM 815 O O . ASN B 1 3 ? -43.969 38.562 -5.332 1 35.88 3 ASN B O 1
ATOM 819 N N . ILE B 1 4 ? -43 38.938 -7.152 1 38.56 4 ILE B N 1
ATOM 820 C CA . ILE B 1 4 ? -42.188 37.719 -7.23 1 38.56 4 ILE B CA 1
ATOM 821 C C . ILE B 1 4 ? -41.031 37.812 -6.234 1 38.56 4 ILE B C 1
ATOM 823 O O . ILE B 1 4 ? -40.219 38.75 -6.32 1 38.56 4 ILE B O 1
ATOM 827 N N . ILE B 1 5 ? -41.188 37.469 -4.992 1 36.88 5 ILE B N 1
ATOM 828 C CA . ILE B 1 5 ? -40.156 37.281 -3.984 1 36.88 5 ILE B CA 1
ATOM 829 C C . ILE B 1 5 ? -39.031 36.406 -4.559 1 36.88 5 ILE B C 1
ATOM 831 O O . ILE B 1 5 ? -39.25 35.281 -4.992 1 36.88 5 ILE B O 1
ATOM 835 N N . LEU B 1 6 ? -38.062 37 -5.25 1 35.41 6 LEU B N 1
ATOM 836 C CA . LEU B 1 6 ? -36.781 36.406 -5.629 1 35.41 6 LEU B CA 1
ATOM 837 C C . LEU B 1 6 ? -36.125 35.781 -4.43 1 35.41 6 LEU B C 1
ATOM 839 O O . LEU B 1 6 ? -35.75 36.438 -3.473 1 35.41 6 LEU B O 1
ATOM 843 N N . LEU B 1 7 ? -36.625 34.594 -4.074 1 37.59 7 LEU B N 1
ATOM 844 C CA . LEU B 1 7 ? -35.906 33.812 -3.09 1 37.59 7 LEU B CA 1
ATOM 845 C C . LEU B 1 7 ? -34.438 33.625 -3.496 1 37.59 7 LEU B C 1
ATOM 847 O O . LEU B 1 7 ? -34.156 33 -4.516 1 37.59 7 LEU B O 1
ATOM 851 N N . LEU B 1 8 ? -33.594 34.594 -3.193 1 34.81 8 LEU B N 1
ATOM 852 C CA . LEU B 1 8 ? -32.125 34.469 -3.26 1 34.81 8 LEU B CA 1
ATOM 853 C C . LEU B 1 8 ? -31.656 33.25 -2.459 1 34.81 8 LEU B C 1
ATOM 855 O O . LEU B 1 8 ? -31.766 33.25 -1.23 1 34.81 8 LEU B O 1
ATOM 859 N N . ILE B 1 9 ? -31.812 32.031 -2.957 1 36.69 9 ILE B N 1
ATOM 860 C CA . ILE B 1 9 ? -31.156 30.875 -2.373 1 36.69 9 ILE B CA 1
ATOM 861 C C . ILE B 1 9 ? -29.656 31.156 -2.242 1 36.69 9 ILE B C 1
ATOM 863 O O . ILE B 1 9 ? -28.969 31.406 -3.238 1 36.69 9 ILE B O 1
ATOM 867 N N . THR B 1 10 ? -29.203 31.812 -1.166 1 34.09 10 THR B N 1
ATOM 868 C CA . THR B 1 10 ? -27.797 31.859 -0.826 1 34.09 10 THR B CA 1
ATOM 869 C C . THR B 1 10 ? -27.172 30.469 -0.859 1 34.09 10 THR B C 1
ATOM 871 O O . THR B 1 10 ? -27.641 29.562 -0.185 1 34.09 10 THR B O 1
ATOM 874 N N . VAL B 1 11 ? -26.766 30 -2.053 1 36.34 11 VAL B N 1
ATOM 875 C CA . VAL B 1 11 ? -25.875 28.859 -2.131 1 36.34 11 VAL B CA 1
ATOM 876 C C . VAL B 1 11 ? -24.781 28.969 -1.062 1 36.34 11 VAL B C 1
ATOM 878 O O . VAL B 1 11 ? -24.016 29.938 -1.049 1 36.34 11 VAL B O 1
ATOM 881 N N . SER B 1 12 ? -25.141 28.672 0.2 1 35.28 12 SER B N 1
ATOM 882 C CA . SER B 1 12 ? -24.094 28.5 1.215 1 35.28 12 SER B CA 1
ATOM 883 C C . SER B 1 12 ? -22.828 27.906 0.613 1 35.28 12 SER B C 1
ATOM 885 O O . SER B 1 12 ? -22.891 27.078 -0.293 1 35.28 12 SER B O 1
ATOM 887 N N . SER B 1 13 ? -21.828 28.672 0.602 1 35.84 13 SER B N 1
ATOM 888 C CA . SER B 1 13 ? -20.453 28.297 0.292 1 35.84 13 SER B CA 1
ATOM 889 C C . SER B 1 13 ? -20.125 26.891 0.772 1 35.84 13 SER B C 1
ATOM 891 O O . SER B 1 13 ? -20.25 26.594 1.963 1 35.84 13 SER B O 1
ATOM 893 N N . ILE B 1 14 ? -20.438 25.891 -0.049 1 36.28 14 ILE B N 1
ATOM 894 C CA . ILE B 1 14 ? -19.719 24.641 0.22 1 36.28 14 ILE B CA 1
ATOM 895 C C . ILE B 1 14 ? -18.344 24.953 0.775 1 36.28 14 ILE B C 1
ATOM 897 O O . ILE B 1 14 ? -17.531 25.594 0.105 1 36.28 14 ILE B O 1
ATOM 901 N N . SER B 1 15 ? -18.234 25.281 2.057 1 35.44 15 SER B N 1
ATOM 902 C CA . SER B 1 15 ? -16.906 25.266 2.645 1 35.44 15 SER B CA 1
ATOM 903 C C . SER B 1 15 ? -16 24.25 1.961 1 35.44 15 SER B C 1
ATOM 905 O O . SER B 1 15 ? -16.344 23.062 1.893 1 35.44 15 SER B O 1
ATOM 907 N N . ALA B 1 16 ? -15.391 24.609 0.903 1 36.12 16 ALA B N 1
ATOM 908 C CA . ALA B 1 16 ? -14.25 23.797 0.495 1 36.12 16 ALA B CA 1
ATOM 909 C C . ALA B 1 16 ? -13.539 23.203 1.708 1 36.12 16 ALA B C 1
ATOM 911 O O . ALA B 1 16 ? -13.016 23.938 2.551 1 36.12 16 ALA B O 1
ATOM 912 N N . HIS B 1 17 ? -14.203 22.266 2.346 1 38.03 17 HIS B N 1
ATOM 913 C CA . HIS B 1 17 ? -13.344 21.562 3.293 1 38.03 17 HIS B CA 1
ATOM 914 C C . HIS B 1 17 ? -11.883 21.594 2.842 1 38.03 17 HIS B C 1
ATOM 916 O O . HIS B 1 17 ? -11.578 21.234 1.703 1 38.03 17 HIS B O 1
ATOM 922 N N . ALA B 1 18 ? -11.188 22.641 3.129 1 40.81 18 ALA B N 1
ATOM 923 C CA . ALA B 1 18 ? -9.742 22.703 2.943 1 40.81 18 ALA B CA 1
ATOM 924 C C . ALA B 1 18 ? -9.109 21.328 3.039 1 40.81 18 ALA B C 1
ATOM 926 O O . ALA B 1 18 ? -9.094 20.719 4.113 1 40.81 18 ALA B O 1
ATOM 927 N N . THR B 1 19 ? -9.469 20.438 2.146 1 51.19 19 THR B N 1
ATOM 928 C CA . THR B 1 19 ? -8.586 19.281 2.191 1 51.19 19 THR B CA 1
ATOM 929 C C . THR B 1 19 ? -7.145 19.703 2.449 1 51.19 19 THR B C 1
ATOM 931 O O . THR B 1 19 ? -6.637 20.609 1.791 1 51.19 19 THR B O 1
ATOM 934 N N . ASN B 1 20 ? -6.789 19.734 3.713 1 59.56 20 ASN B N 1
ATOM 935 C CA . ASN B 1 20 ? -5.422 20.094 4.074 1 59.56 20 ASN B CA 1
ATOM 936 C C . ASN B 1 20 ? -4.414 19.562 3.057 1 59.56 20 ASN B C 1
ATOM 938 O O . ASN B 1 20 ? -4.27 18.359 2.895 1 59.56 20 ASN B O 1
ATOM 942 N N . LYS B 1 21 ? -4.27 20.328 2.055 1 74.62 21 LYS B N 1
ATOM 943 C CA . LYS B 1 21 ? -3.27 20 1.045 1 74.62 21 LYS B CA 1
ATOM 944 C C . LYS B 1 21 ? -1.884 19.844 1.669 1 74.62 21 LYS B C 1
ATOM 946 O O . LYS B 1 21 ? -1.553 20.547 2.625 1 74.62 21 LYS B O 1
ATOM 951 N N . ILE B 1 22 ? -1.331 18.828 1.279 1 79.62 22 ILE B N 1
ATOM 952 C CA . ILE B 1 22 ? 0.043 18.562 1.689 1 79.62 22 ILE B CA 1
ATOM 953 C C . ILE B 1 22 ? 1.01 19.156 0.67 1 79.62 22 ILE B C 1
ATOM 955 O O . ILE B 1 22 ? 0.797 19.047 -0.539 1 79.62 22 ILE B O 1
ATOM 959 N N . ASP B 1 23 ? 1.904 20 1.199 1 81.25 23 ASP B N 1
ATOM 960 C CA . ASP B 1 23 ? 2.951 20.547 0.348 1 81.25 23 ASP B CA 1
ATOM 961 C C . ASP B 1 23 ? 4.086 19.547 0.151 1 81.25 23 ASP B C 1
ATOM 963 O O . ASP B 1 23 ? 4.984 19.453 0.99 1 81.25 23 ASP B O 1
ATOM 967 N N . ILE B 1 24 ? 4.109 18.922 -0.984 1 82.62 24 ILE B N 1
ATOM 968 C CA . ILE B 1 24 ? 5.062 17.844 -1.228 1 82.62 24 ILE B CA 1
ATOM 969 C C . ILE B 1 24 ? 6.461 18.438 -1.435 1 82.62 24 ILE B C 1
ATOM 971 O O . ILE B 1 24 ? 7.453 17.703 -1.43 1 82.62 24 ILE B O 1
ATOM 975 N N . THR B 1 25 ? 6.492 19.75 -1.614 1 84.81 25 THR B N 1
ATOM 976 C CA . THR B 1 25 ? 7.801 20.375 -1.76 1 84.81 25 THR B CA 1
ATOM 977 C C . THR B 1 25 ? 8.422 20.656 -0.394 1 84.81 25 THR B C 1
ATOM 979 O O . THR B 1 25 ? 9.625 20.906 -0.293 1 84.81 25 THR B O 1
ATOM 982 N N . ASN B 1 26 ? 7.566 20.688 0.574 1 87.69 26 ASN B N 1
ATOM 983 C CA . ASN B 1 26 ? 8.062 20.766 1.944 1 87.69 26 ASN B CA 1
ATOM 984 C C . ASN B 1 26 ? 8.656 19.438 2.398 1 87.69 26 ASN B C 1
ATOM 986 O O . ASN B 1 26 ? 8.016 18.391 2.283 1 87.69 26 ASN B O 1
ATOM 990 N N . GLU B 1 27 ? 9.82 19.438 2.904 1 87.81 27 GLU B N 1
ATOM 991 C CA . GLU B 1 27 ? 10.562 18.219 3.238 1 87.81 27 GLU B CA 1
ATOM 992 C C . GLU B 1 27 ? 9.828 17.391 4.289 1 87.81 27 GLU B C 1
ATOM 994 O O . GLU B 1 27 ? 9.773 16.172 4.188 1 87.81 27 GLU B O 1
ATOM 999 N N . ASP B 1 28 ? 9.32 18.031 5.328 1 84.75 28 ASP B N 1
ATOM 1000 C CA . ASP B 1 28 ? 8.641 17.312 6.395 1 84.75 28 ASP B CA 1
ATOM 1001 C C . ASP B 1 28 ? 7.363 16.656 5.879 1 84.75 28 ASP B C 1
ATOM 1003 O O . ASP B 1 28 ? 7.074 15.508 6.227 1 84.75 28 ASP B O 1
ATOM 1007 N N . ASP B 1 29 ? 6.652 17.375 5.012 1 86.31 29 ASP B N 1
ATOM 1008 C CA . ASP B 1 29 ? 5.441 16.812 4.418 1 86.31 29 ASP B CA 1
ATOM 1009 C C . ASP B 1 29 ? 5.773 15.641 3.494 1 86.31 29 ASP B C 1
ATOM 1011 O O . ASP B 1 29 ? 5.082 14.617 3.504 1 86.31 29 ASP B O 1
ATOM 1015 N N . PHE B 1 30 ? 6.828 15.844 2.787 1 89.81 30 PHE B N 1
ATOM 1016 C CA . PHE B 1 30 ? 7.254 14.789 1.879 1 89.81 30 PHE B CA 1
ATOM 1017 C C . PHE B 1 30 ? 7.629 13.531 2.652 1 89.81 30 PHE B C 1
ATOM 1019 O O . PHE B 1 30 ? 7.227 12.422 2.281 1 89.81 30 PHE B O 1
ATOM 1026 N N . LYS B 1 31 ? 8.297 13.703 3.691 1 89.31 31 LYS B N 1
ATOM 1027 C CA . LYS B 1 31 ? 8.711 12.562 4.512 1 89.31 31 LYS B CA 1
ATOM 1028 C C . LYS B 1 31 ? 7.508 11.875 5.137 1 89.31 31 LYS B C 1
ATOM 1030 O O . LYS B 1 31 ? 7.469 10.641 5.223 1 89.31 31 LYS B O 1
ATOM 1035 N N . LEU B 1 32 ? 6.621 12.664 5.578 1 89.38 32 LEU B N 1
ATOM 1036 C CA . LEU B 1 32 ? 5.41 12.109 6.172 1 89.38 32 LEU B CA 1
ATOM 1037 C C . LEU B 1 32 ? 4.66 11.242 5.168 1 89.38 32 LEU B C 1
ATOM 1039 O O . LEU B 1 32 ? 4.344 10.086 5.457 1 89.38 32 LEU B O 1
ATOM 1043 N N . ILE B 1 33 ? 4.477 11.742 4.008 1 92.31 33 ILE B N 1
ATOM 1044 C CA . ILE B 1 33 ? 3.705 11.047 2.984 1 92.31 33 ILE B CA 1
ATOM 1045 C C . ILE B 1 33 ? 4.445 9.781 2.555 1 92.31 33 ILE B C 1
ATOM 1047 O O . ILE B 1 33 ? 3.842 8.711 2.449 1 92.31 33 ILE B O 1
ATOM 1051 N N . THR B 1 34 ? 5.695 9.922 2.398 1 93.56 34 THR B N 1
ATOM 1052 C CA . THR B 1 34 ? 6.469 8.781 1.916 1 93.56 34 THR B CA 1
ATOM 1053 C C . THR B 1 34 ? 6.512 7.676 2.965 1 93.56 34 THR B C 1
ATOM 1055 O O . THR B 1 34 ? 6.465 6.492 2.627 1 93.56 34 THR B O 1
ATOM 1058 N N . THR B 1 35 ? 6.566 8.055 4.195 1 93.94 35 THR B N 1
ATOM 1059 C CA . THR B 1 35 ? 6.555 7.066 5.266 1 93.94 35 THR B CA 1
ATOM 1060 C C . THR B 1 35 ? 5.227 6.312 5.285 1 93.94 35 THR B C 1
ATOM 1062 O O . THR B 1 35 ? 5.207 5.082 5.371 1 93.94 35 THR B O 1
ATOM 1065 N N . ILE B 1 36 ? 4.195 7.031 5.172 1 94.56 36 ILE B N 1
ATOM 1066 C CA . ILE B 1 36 ? 2.869 6.426 5.195 1 94.56 36 ILE B CA 1
ATOM 1067 C C . ILE B 1 36 ? 2.697 5.512 3.986 1 94.56 36 ILE B C 1
ATOM 1069 O O . ILE B 1 36 ? 2.23 4.379 4.117 1 94.56 36 ILE B O 1
ATOM 1073 N N . MET B 1 37 ? 3.092 5.957 2.846 1 96.06 37 MET B N 1
ATOM 1074 C CA . MET B 1 37 ? 2.963 5.176 1.619 1 96.06 37 MET B CA 1
ATOM 1075 C C . MET B 1 37 ? 3.77 3.885 1.708 1 96.06 37 MET B C 1
ATOM 1077 O O . MET B 1 37 ? 3.27 2.811 1.37 1 96.06 37 MET B O 1
ATOM 1081 N N . LYS B 1 38 ? 4.961 4.039 2.186 1 96.38 38 LYS B N 1
ATOM 1082 C CA . LYS B 1 38 ? 5.824 2.867 2.291 1 96.38 38 LYS B CA 1
ATOM 1083 C C . LYS B 1 38 ? 5.273 1.867 3.303 1 96.38 38 LYS B C 1
ATOM 1085 O O . LYS B 1 38 ? 5.289 0.658 3.061 1 96.38 38 LYS B O 1
ATOM 1090 N N . ALA B 1 39 ? 4.855 2.332 4.426 1 97.25 39 ALA B N 1
ATOM 1091 C CA . ALA B 1 39 ? 4.266 1.447 5.426 1 97.25 39 ALA B CA 1
ATOM 1092 C C . ALA B 1 39 ? 3.068 0.694 4.855 1 97.25 39 ALA B C 1
ATOM 1094 O O . ALA B 1 39 ? 2.91 -0.506 5.09 1 97.25 39 ALA B O 1
ATOM 1095 N N . SER B 1 40 ? 2.25 1.403 4.133 1 97.56 40 SER B N 1
ATOM 1096 C CA . SER B 1 40 ? 1.068 0.787 3.539 1 97.56 40 SER B CA 1
ATOM 1097 C C . SER B 1 40 ? 1.454 -0.25 2.488 1 97.56 40 SER B C 1
ATOM 1099 O O . SER B 1 40 ? 0.863 -1.33 2.43 1 97.56 40 SER B O 1
ATOM 1101 N N . GLU B 1 41 ? 2.342 0.136 1.648 1 97.25 41 GLU B N 1
ATOM 1102 C CA . GLU B 1 41 ? 2.857 -0.804 0.657 1 97.25 41 GLU B CA 1
ATOM 1103 C C . GLU B 1 41 ? 3.4 -2.064 1.322 1 97.25 41 GLU B C 1
ATOM 1105 O O . GLU B 1 41 ? 3.117 -3.18 0.878 1 97.25 41 GLU B O 1
ATOM 1110 N N . CYS B 1 42 ? 4.168 -1.921 2.359 1 97.56 42 CYS B N 1
ATOM 1111 C CA . CYS B 1 42 ? 4.742 -3.041 3.098 1 97.56 42 CYS B CA 1
ATOM 1112 C C . CYS B 1 42 ? 3.648 -3.902 3.719 1 97.56 42 CYS B C 1
ATOM 1114 O O . CYS B 1 42 ? 3.76 -5.129 3.75 1 97.56 42 CYS B O 1
ATOM 1116 N N . ASN B 1 43 ? 2.627 -3.26 4.215 1 97 43 ASN B N 1
ATOM 1117 C CA . ASN B 1 43 ? 1.494 -4.02 4.73 1 97 43 ASN B CA 1
ATOM 1118 C C . ASN B 1 43 ? 0.842 -4.867 3.645 1 97 43 ASN B C 1
ATOM 1120 O O . ASN B 1 43 ? 0.438 -6.004 3.898 1 97 43 ASN B O 1
ATOM 1124 N N . ALA B 1 44 ? 0.701 -4.285 2.439 1 96.88 44 ALA B N 1
ATOM 1125 C CA . ALA B 1 44 ? 0.125 -5.035 1.326 1 96.88 44 ALA B CA 1
ATOM 1126 C C . ALA B 1 44 ? 0.976 -6.258 0.989 1 96.88 44 ALA B C 1
ATOM 1128 O O . ALA B 1 44 ? 0.446 -7.348 0.751 1 96.88 44 ALA B O 1
ATOM 1129 N N . TYR B 1 45 ? 2.283 -6.082 1.013 1 97 45 TYR B N 1
ATOM 1130 C CA . TYR B 1 45 ? 3.176 -7.207 0.765 1 97 45 TYR B CA 1
ATOM 1131 C C . TYR B 1 45 ? 3.031 -8.266 1.853 1 97 45 TYR B C 1
ATOM 1133 O O . TYR B 1 45 ? 2.986 -9.461 1.56 1 97 45 TYR B O 1
ATOM 1141 N N . SER B 1 46 ? 3.004 -7.832 3.061 1 96.44 46 SER B N 1
ATOM 1142 C CA . SER B 1 46 ? 2.814 -8.758 4.172 1 96.44 46 SER B CA 1
ATOM 1143 C C . SER B 1 46 ? 1.521 -9.555 4.016 1 96.44 46 SER B C 1
ATOM 1145 O O . SER B 1 46 ? 1.476 -10.742 4.328 1 96.44 46 SER B O 1
ATOM 1147 N N . SER B 1 47 ? 0.49 -8.922 3.537 1 97.5 47 SER B N 1
ATOM 1148 C CA . SER B 1 47 ? -0.795 -9.586 3.334 1 97.5 47 SER B CA 1
ATOM 1149 C C . SER B 1 47 ? -0.692 -10.68 2.279 1 97.5 47 SER B C 1
ATOM 1151 O O . SER B 1 47 ? -1.357 -11.711 2.381 1 97.5 47 SER B O 1
ATOM 1153 N N . LEU B 1 48 ? 0.145 -10.43 1.252 1 98.12 48 LEU B N 1
ATOM 1154 C CA . LEU B 1 48 ? 0.381 -11.445 0.239 1 98.12 48 LEU B CA 1
ATOM 1155 C C . LEU B 1 48 ? 0.952 -12.719 0.868 1 98.12 48 LEU B C 1
ATOM 1157 O O . LEU B 1 48 ? 0.451 -13.812 0.624 1 98.12 48 LEU B O 1
ATOM 1161 N N . TYR B 1 49 ? 1.977 -12.531 1.645 1 97.25 49 TYR B N 1
ATOM 1162 C CA . TYR B 1 49 ? 2.639 -13.664 2.279 1 97.25 49 TYR B CA 1
ATOM 1163 C C . TYR B 1 49 ? 1.694 -14.375 3.238 1 97.25 49 TYR B C 1
ATOM 1165 O O . TYR B 1 49 ? 1.628 -15.609 3.252 1 97.25 49 TYR B O 1
ATOM 1173 N N . LYS B 1 50 ? 1.003 -13.656 4.035 1 97.88 50 LYS B N 1
ATOM 1174 C CA . LYS B 1 50 ? 0.063 -14.242 4.988 1 97.88 50 LYS B CA 1
ATOM 1175 C C . LYS B 1 50 ? -1.023 -15.039 4.27 1 97.88 50 LYS B C 1
ATOM 1177 O O . LYS B 1 50 ? -1.373 -16.141 4.688 1 97.88 50 LYS B O 1
ATOM 1182 N N . PHE B 1 51 ? -1.536 -14.438 3.25 1 98.69 51 PHE B N 1
ATOM 1183 C CA . PHE B 1 51 ? -2.555 -15.117 2.455 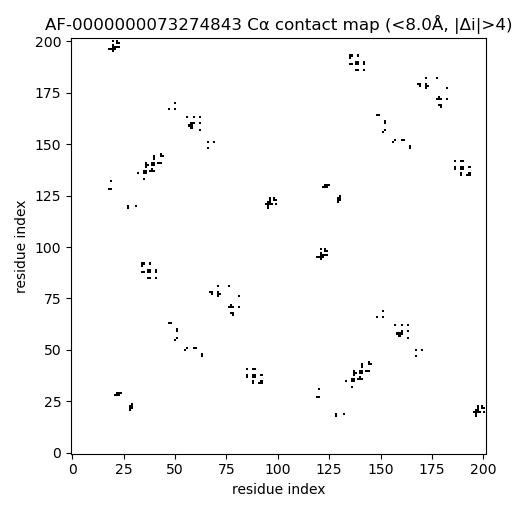1 98.69 51 PHE B CA 1
ATOM 1184 C C . PHE B 1 51 ? -2.045 -16.469 1.96 1 98.69 51 PHE B C 1
ATOM 1186 O O . PHE B 1 51 ? -2.75 -17.469 2.057 1 98.69 51 PHE B O 1
ATOM 1193 N N . GLN B 1 52 ? -0.871 -16.438 1.393 1 98.56 52 GLN B N 1
ATOM 1194 C CA . GLN B 1 52 ? -0.304 -17.672 0.858 1 98.56 52 GLN B CA 1
ATOM 1195 C C . GLN B 1 52 ? -0.082 -18.688 1.964 1 98.56 52 GLN B C 1
ATOM 1197 O O . GLN B 1 52 ? -0.344 -19.875 1.776 1 98.56 52 GLN B O 1
ATOM 1202 N N . GLN B 1 53 ? 0.387 -18.266 3.066 1 98.06 53 GLN B N 1
ATOM 1203 C CA . GLN B 1 53 ? 0.596 -19.172 4.199 1 98.06 53 GLN B CA 1
ATOM 1204 C C . GLN B 1 53 ? -0.713 -19.828 4.629 1 98.06 53 GLN B C 1
ATOM 1206 O O . GLN B 1 53 ? -0.74 -21.016 4.957 1 98.06 53 GLN B O 1
ATOM 1211 N N . GLU B 1 54 ? -1.781 -19.125 4.535 1 97.69 54 GLU B N 1
ATOM 1212 C CA . GLU B 1 54 ? -3.074 -19.578 5.035 1 97.69 54 GLU B CA 1
ATOM 1213 C C . GLU B 1 54 ? -3.811 -20.406 3.986 1 97.69 54 GLU B C 1
ATOM 1215 O O . GLU B 1 54 ? -4.609 -21.281 4.328 1 97.69 54 GLU B O 1
ATOM 1220 N N . ASN B 1 55 ? -3.586 -20.141 2.756 1 97.5 55 ASN B N 1
ATOM 1221 C CA . ASN B 1 55 ? -4.418 -20.734 1.715 1 97.5 55 ASN B CA 1
ATOM 1222 C C . ASN B 1 55 ? -3.623 -21.719 0.862 1 97.5 55 ASN B C 1
ATOM 1224 O O . ASN B 1 55 ? -4.207 -22.562 0.168 1 97.5 55 ASN B O 1
ATOM 1228 N N . ASN B 1 56 ? -2.352 -21.594 0.859 1 97.19 56 ASN B N 1
ATOM 1229 C CA . ASN B 1 56 ? -1.462 -22.531 0.176 1 97.19 56 ASN B CA 1
ATOM 1230 C C . ASN B 1 56 ? -1.869 -22.734 -1.281 1 97.19 56 ASN B C 1
ATOM 1232 O O . ASN B 1 56 ? -2.059 -23.859 -1.729 1 97.19 56 ASN B O 1
ATOM 1236 N N . VAL B 1 57 ? -2.029 -21.625 -1.986 1 96.69 57 VAL B N 1
ATOM 1237 C CA . VAL B 1 57 ? -2.375 -21.672 -3.404 1 96.69 57 VAL B CA 1
ATOM 1238 C C . VAL B 1 57 ? -1.229 -22.297 -4.191 1 96.69 57 VAL B C 1
ATOM 1240 O O . VAL B 1 57 ? -0.064 -21.953 -3.996 1 96.69 57 VAL B O 1
ATOM 1243 N N . PRO B 1 58 ? -1.569 -23.25 -5.062 1 96 58 PRO B N 1
ATOM 1244 C CA . PRO B 1 58 ? -0.502 -23.859 -5.863 1 96 58 PRO B CA 1
ATOM 1245 C C . PRO B 1 58 ? 0.341 -22.812 -6.602 1 96 58 PRO B C 1
ATOM 1247 O O . PRO B 1 58 ? -0.204 -21.906 -7.227 1 96 58 PRO B O 1
ATOM 1250 N N . ASN B 1 59 ? 1.643 -22.938 -6.461 1 94.88 59 ASN B N 1
ATOM 1251 C CA . ASN B 1 59 ? 2.631 -22.078 -7.105 1 94.88 59 ASN B CA 1
ATOM 1252 C C . ASN B 1 59 ? 2.574 -20.656 -6.566 1 94.88 59 ASN B C 1
ATOM 1254 O O . ASN B 1 59 ? 3.158 -19.734 -7.148 1 94.88 59 ASN B O 1
ATOM 1258 N N . GLY B 1 60 ? 1.811 -20.5 -5.484 1 97.5 60 GLY B N 1
ATOM 1259 C CA . GLY B 1 60 ? 1.69 -19.172 -4.906 1 97.5 60 GLY B CA 1
ATOM 1260 C C . GLY B 1 60 ? 3.008 -18.609 -4.395 1 97.5 60 GLY B C 1
ATOM 1261 O O . GLY B 1 60 ? 3.307 -17.438 -4.578 1 97.5 60 GLY B O 1
ATOM 1262 N N . ASP B 1 61 ? 3.844 -19.422 -3.773 1 97.06 61 ASP B N 1
ATOM 1263 C CA . ASP B 1 61 ? 5.145 -19 -3.273 1 97.06 61 ASP B CA 1
ATOM 1264 C C . ASP B 1 61 ? 6.035 -18.5 -4.41 1 97.06 61 ASP B C 1
ATOM 1266 O O . ASP B 1 61 ? 6.711 -17.484 -4.281 1 97.06 61 ASP B O 1
ATOM 1270 N N . GLU B 1 62 ? 6.016 -19.25 -5.438 1 96.44 62 GLU B N 1
ATOM 1271 C CA . GLU B 1 62 ? 6.816 -18.844 -6.594 1 96.44 62 GLU B CA 1
ATOM 1272 C C . GLU B 1 62 ? 6.359 -17.5 -7.141 1 96.44 62 GLU B C 1
ATOM 1274 O O . GLU B 1 62 ? 7.188 -16.641 -7.473 1 96.44 62 GLU B O 1
ATOM 1279 N N . PHE B 1 63 ? 5.051 -17.359 -7.285 1 98.25 63 PHE B N 1
ATOM 1280 C CA . PHE B 1 63 ? 4.508 -16.094 -7.766 1 98.25 63 PHE B CA 1
ATOM 1281 C C . PHE B 1 63 ? 4.973 -14.938 -6.887 1 98.25 63 PHE B C 1
ATOM 1283 O O . PHE B 1 63 ? 5.469 -13.93 -7.391 1 98.25 63 PHE B O 1
ATOM 1290 N N . ILE B 1 64 ? 4.852 -15.094 -5.539 1 98.06 64 ILE B N 1
ATOM 1291 C CA . ILE B 1 64 ? 5.195 -14.031 -4.602 1 98.06 64 ILE B CA 1
ATOM 1292 C C . ILE B 1 64 ? 6.688 -13.727 -4.695 1 98.06 64 ILE B C 1
ATOM 1294 O O . ILE B 1 64 ? 7.086 -12.555 -4.723 1 98.06 64 ILE B O 1
ATOM 1298 N N . ASP B 1 65 ? 7.484 -14.75 -4.785 1 96.38 65 ASP B N 1
ATOM 1299 C CA . ASP B 1 65 ? 8.93 -14.562 -4.859 1 96.38 65 ASP B CA 1
ATOM 1300 C C . ASP B 1 65 ? 9.32 -13.766 -6.102 1 96.38 65 ASP B C 1
ATOM 1302 O O . ASP B 1 65 ? 10.117 -12.828 -6.02 1 96.38 65 ASP B O 1
ATOM 1306 N N . LYS B 1 66 ? 8.758 -14.133 -7.234 1 97.62 66 LYS B N 1
ATOM 1307 C CA . LYS B 1 66 ? 9.07 -13.438 -8.477 1 97.62 66 LYS B CA 1
ATOM 1308 C C . LYS B 1 66 ? 8.562 -12 -8.445 1 97.62 66 LYS B C 1
ATOM 1310 O O . LYS B 1 66 ? 9.25 -11.086 -8.898 1 97.62 66 LYS B O 1
ATOM 1315 N N . PHE B 1 67 ? 7.344 -11.859 -7.961 1 98.56 67 PHE B N 1
ATOM 1316 C CA . PHE B 1 67 ? 6.77 -10.523 -7.84 1 98.56 67 PHE B CA 1
ATOM 1317 C C . PHE B 1 67 ? 7.625 -9.641 -6.938 1 98.56 67 PHE B C 1
ATOM 1319 O O . PHE B 1 67 ? 7.961 -8.516 -7.301 1 98.56 67 PHE B O 1
ATOM 1326 N N . MET B 1 68 ? 7.973 -10.117 -5.754 1 97.69 68 MET B N 1
ATOM 1327 C CA . MET B 1 68 ? 8.742 -9.328 -4.797 1 97.69 68 MET B CA 1
ATOM 1328 C C . MET B 1 68 ? 10.133 -9.016 -5.34 1 97.69 68 MET B C 1
ATOM 1330 O O . MET B 1 68 ? 10.656 -7.922 -5.117 1 97.69 68 MET B O 1
ATOM 1334 N N . SER B 1 69 ? 10.727 -9.992 -6.012 1 97.06 69 SER B N 1
ATOM 1335 C CA . SER B 1 69 ? 12.016 -9.75 -6.652 1 97.06 69 SER B CA 1
ATOM 1336 C C . SER B 1 69 ? 11.906 -8.641 -7.703 1 97.06 69 SER B C 1
ATOM 1338 O O . SER B 1 69 ? 12.789 -7.797 -7.812 1 97.06 69 SER B O 1
ATOM 1340 N N . ASN B 1 70 ? 10.883 -8.695 -8.484 1 97.75 70 ASN B N 1
ATOM 1341 C CA . ASN B 1 70 ? 10.633 -7.66 -9.484 1 97.75 70 ASN B CA 1
ATOM 1342 C C . ASN B 1 70 ? 10.477 -6.285 -8.844 1 97.75 70 ASN B C 1
ATOM 1344 O O . ASN B 1 70 ? 11.016 -5.297 -9.336 1 97.75 70 ASN B O 1
ATOM 1348 N N . GLU B 1 71 ? 9.703 -6.191 -7.758 1 97.12 71 GLU B N 1
ATOM 1349 C CA . GLU B 1 71 ? 9.508 -4.934 -7.051 1 97.12 71 GLU B CA 1
ATOM 1350 C C . GLU B 1 71 ? 10.82 -4.383 -6.516 1 97.12 71 GLU B C 1
ATOM 1352 O O . GLU B 1 71 ? 11.07 -3.176 -6.57 1 97.12 71 GLU B O 1
ATOM 1357 N N . ALA B 1 72 ? 11.633 -5.277 -5.988 1 96.56 72 ALA B N 1
ATOM 1358 C CA . ALA B 1 72 ? 12.945 -4.859 -5.496 1 96.56 72 ALA B CA 1
ATOM 1359 C C . ALA B 1 72 ? 13.797 -4.289 -6.625 1 96.56 72 ALA B C 1
ATOM 1361 O O . ALA B 1 72 ? 14.438 -3.248 -6.465 1 96.56 72 ALA B O 1
ATOM 1362 N N . LYS B 1 73 ? 13.75 -4.914 -7.727 1 95.56 73 LYS B N 1
ATOM 1363 C CA . LYS B 1 73 ? 14.531 -4.477 -8.883 1 95.56 73 LYS B CA 1
ATOM 1364 C C . LYS B 1 73 ? 14.086 -3.098 -9.359 1 95.56 73 LYS B C 1
ATOM 1366 O O . LYS B 1 73 ? 14.922 -2.252 -9.695 1 95.56 73 L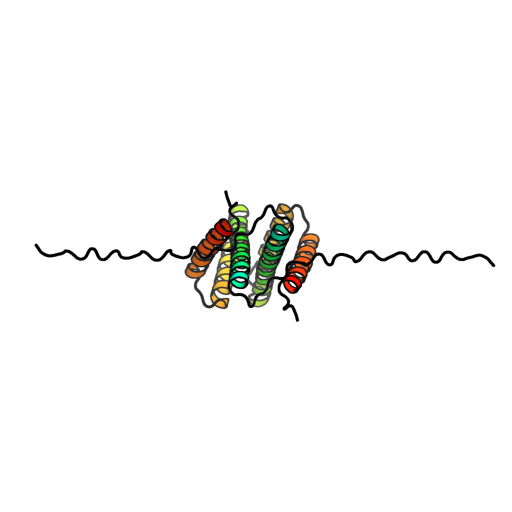YS B O 1
ATOM 1371 N N . LYS B 1 74 ? 12.852 -2.906 -9.438 1 95.5 74 LYS B N 1
ATOM 1372 C CA . LYS B 1 74 ? 12.305 -1.617 -9.859 1 95.5 74 LYS B CA 1
ATOM 1373 C C . LYS B 1 74 ? 12.836 -0.485 -8.977 1 95.5 74 LYS B C 1
ATOM 1375 O O . LYS B 1 74 ? 12.969 0.652 -9.438 1 95.5 74 LYS B O 1
ATOM 1380 N N . LYS B 1 75 ? 13.062 -0.768 -7.75 1 93.25 75 LYS B N 1
ATOM 1381 C CA . LYS B 1 75 ? 13.539 0.228 -6.793 1 93.25 75 LYS B CA 1
ATOM 1382 C C . LYS B 1 75 ? 15.062 0.21 -6.691 1 93.25 75 LYS B C 1
ATOM 1384 O O . LYS B 1 75 ? 15.633 0.823 -5.789 1 93.25 75 LYS B O 1
ATOM 1389 N N . ASN B 1 76 ? 15.68 -0.562 -7.594 1 95.31 76 ASN B N 1
ATOM 1390 C CA . ASN B 1 76 ? 17.125 -0.732 -7.598 1 95.31 76 ASN B CA 1
ATOM 1391 C C . ASN B 1 76 ? 17.641 -1.184 -6.234 1 95.31 76 ASN B C 1
ATOM 1393 O O . ASN B 1 76 ? 18.609 -0.629 -5.723 1 95.31 76 ASN B O 1
ATOM 1397 N N . SER B 1 77 ? 16.938 -2.105 -5.672 1 95.12 77 SER B N 1
ATOM 1398 C CA . SER B 1 77 ? 17.25 -2.635 -4.348 1 95.12 77 SER B CA 1
ATOM 1399 C C . SER B 1 77 ? 17.203 -4.156 -4.332 1 95.12 77 SER B C 1
ATOM 1401 O O . SER B 1 77 ? 16.969 -4.785 -5.371 1 95.12 77 SER B O 1
ATOM 1403 N N . THR B 1 78 ? 17.609 -4.754 -3.156 1 95 78 THR B N 1
ATOM 1404 C CA . THR B 1 78 ? 17.484 -6.188 -2.936 1 95 78 THR B CA 1
ATOM 1405 C C . THR B 1 78 ? 16.281 -6.504 -2.061 1 95 78 THR B C 1
ATOM 1407 O O . THR B 1 78 ? 15.695 -5.605 -1.456 1 95 78 THR B O 1
ATOM 1410 N N . LEU B 1 79 ? 15.953 -7.816 -2.062 1 95.19 79 LEU B N 1
ATOM 1411 C CA . LEU B 1 79 ? 14.867 -8.242 -1.191 1 95.19 79 LEU B CA 1
ATOM 1412 C C . LEU B 1 79 ? 15.188 -7.945 0.269 1 95.19 79 LEU B C 1
ATOM 1414 O O . LEU B 1 79 ? 14.297 -7.566 1.039 1 95.19 79 LEU B O 1
ATOM 1418 N N . ILE B 1 80 ? 16.469 -8.125 0.621 1 94.44 80 ILE B N 1
ATOM 1419 C CA . ILE B 1 80 ? 16.891 -7.844 1.987 1 94.44 80 ILE B CA 1
ATOM 1420 C C . ILE B 1 80 ? 16.734 -6.355 2.281 1 94.44 80 ILE B C 1
ATOM 1422 O O . ILE B 1 80 ? 16.234 -5.977 3.34 1 94.44 80 ILE B O 1
ATOM 1426 N N . ASP B 1 81 ? 17.109 -5.48 1.354 1 95.25 81 ASP B N 1
ATOM 1427 C CA . ASP B 1 81 ? 16.938 -4.039 1.503 1 95.25 81 ASP B CA 1
ATOM 1428 C C . ASP B 1 81 ? 15.453 -3.678 1.665 1 95.25 81 ASP B C 1
ATOM 1430 O O . ASP B 1 81 ? 15.102 -2.854 2.51 1 95.25 81 ASP B O 1
ATOM 1434 N N . MET B 1 82 ? 14.664 -4.332 0.849 1 94.56 82 MET B N 1
ATOM 1435 C CA . MET B 1 82 ? 13.227 -4.059 0.901 1 94.56 82 MET B CA 1
ATOM 1436 C C . MET B 1 82 ? 12.648 -4.461 2.254 1 94.56 82 MET B C 1
ATOM 1438 O O . MET B 1 82 ? 11.828 -3.736 2.818 1 94.56 82 MET B O 1
ATOM 1442 N N . THR B 1 83 ? 13.055 -5.555 2.738 1 94.62 83 THR B N 1
ATOM 1443 C CA . THR B 1 83 ? 12.586 -6.016 4.039 1 94.62 83 THR B CA 1
ATOM 1444 C C . THR B 1 83 ? 12.984 -5.031 5.137 1 94.62 83 THR B C 1
ATOM 1446 O O . THR B 1 83 ? 12.172 -4.688 5.996 1 94.62 83 THR B O 1
ATOM 1449 N N . ASN B 1 84 ? 14.195 -4.57 5.105 1 95.31 84 ASN B N 1
ATOM 1450 C CA . ASN B 1 84 ? 14.672 -3.59 6.074 1 95.31 84 ASN B CA 1
ATOM 1451 C C . ASN B 1 84 ? 13.906 -2.273 5.961 1 95.31 84 ASN B C 1
ATOM 1453 O O . ASN B 1 84 ? 13.555 -1.672 6.977 1 95.31 84 ASN B O 1
ATOM 1457 N N . ASP B 1 85 ? 13.734 -1.869 4.746 1 94.69 85 ASP B N 1
ATOM 1458 C CA . ASP B 1 85 ? 12.977 -0.647 4.508 1 94.69 85 ASP B CA 1
ATOM 1459 C C . ASP B 1 85 ? 11.562 -0.767 5.066 1 94.69 85 ASP B C 1
ATOM 1461 O O . ASP B 1 85 ? 11.031 0.191 5.633 1 94.69 85 ASP B O 1
ATOM 1465 N N . CYS B 1 86 ? 10.984 -1.894 4.844 1 96.44 86 CYS B N 1
ATOM 1466 C CA . CYS B 1 86 ? 9.641 -2.117 5.359 1 96.44 86 CYS B CA 1
ATOM 1467 C C . CYS B 1 86 ? 9.625 -2.059 6.883 1 96.44 86 CYS B C 1
ATOM 1469 O O . CYS B 1 86 ? 8.742 -1.438 7.477 1 96.44 86 CYS B O 1
ATOM 1471 N N . GLN B 1 87 ? 10.562 -2.717 7.48 1 95.44 87 GLN B N 1
ATOM 1472 C CA . GLN B 1 87 ? 10.641 -2.678 8.938 1 95.44 87 GLN B CA 1
ATOM 1473 C C . GLN B 1 87 ? 10.766 -1.244 9.445 1 95.44 87 GLN B C 1
ATOM 1475 O O . GLN B 1 87 ? 10.062 -0.846 10.375 1 95.44 87 GLN B O 1
ATOM 1480 N N . LYS B 1 88 ? 11.594 -0.479 8.875 1 95.69 88 LYS B N 1
ATOM 1481 C CA . LYS B 1 88 ? 11.781 0.916 9.258 1 95.69 88 LYS B CA 1
ATOM 1482 C C . LYS B 1 88 ? 10.508 1.726 9.047 1 95.69 88 LYS B C 1
ATOM 1484 O O . LYS B 1 88 ? 10.125 2.535 9.891 1 95.69 88 LYS B O 1
ATOM 1489 N N . ALA B 1 89 ? 9.906 1.521 7.867 1 95.06 89 ALA B N 1
ATOM 1490 C CA . ALA B 1 89 ? 8.695 2.27 7.531 1 95.06 89 ALA B CA 1
ATOM 1491 C C . ALA B 1 89 ? 7.586 1.989 8.539 1 95.06 89 ALA B C 1
ATOM 1493 O O . ALA B 1 89 ? 6.863 2.902 8.945 1 95.06 89 ALA B O 1
ATOM 1494 N N . LEU B 1 90 ? 7.461 0.742 8.891 1 95 90 LEU B N 1
ATOM 1495 C CA . LEU B 1 90 ? 6.414 0.362 9.836 1 95 90 LEU B CA 1
ATOM 1496 C C . LEU B 1 90 ? 6.684 0.951 11.211 1 95 90 LEU B C 1
ATOM 1498 O O . LEU B 1 90 ? 5.758 1.404 11.891 1 95 90 LEU B O 1
ATOM 1502 N N . LEU B 1 91 ? 7.906 0.953 11.602 1 94 91 LEU B N 1
ATOM 1503 C CA . LEU B 1 91 ? 8.281 1.563 12.875 1 94 91 LEU B CA 1
ATOM 1504 C C . LEU B 1 91 ? 8.047 3.07 12.844 1 94 91 LEU B C 1
ATOM 1506 O O . LEU B 1 91 ? 7.492 3.637 13.789 1 94 91 LEU B O 1
ATOM 1510 N N . ASP B 1 92 ? 8.5 3.768 11.844 1 93.12 92 ASP B N 1
ATOM 1511 C CA . ASP B 1 92 ? 8.289 5.207 11.695 1 93.12 92 ASP B CA 1
ATOM 1512 C C . ASP B 1 92 ? 6.805 5.555 11.703 1 93.12 92 ASP B C 1
ATOM 1514 O O . ASP B 1 92 ? 6.402 6.559 12.297 1 93.12 92 ASP B O 1
ATOM 1518 N N . PHE B 1 93 ? 6.043 4.695 11.008 1 93.94 93 PHE B N 1
ATOM 1519 C CA . PHE B 1 93 ? 4.602 4.918 10.969 1 93.94 93 PHE B CA 1
ATOM 1520 C C . PHE B 1 93 ? 3.998 4.832 12.359 1 93.94 93 PHE B C 1
ATOM 1522 O O . PHE B 1 93 ? 3.145 5.641 12.727 1 93.94 93 PHE B O 1
ATOM 1529 N N . ALA B 1 94 ? 4.41 3.84 13.062 1 90.94 94 ALA B N 1
ATOM 1530 C CA . ALA B 1 94 ? 3.934 3.697 14.438 1 90.94 94 ALA B CA 1
ATOM 1531 C C . ALA B 1 94 ? 4.273 4.93 15.266 1 90.94 94 ALA B C 1
ATOM 1533 O O . ALA B 1 94 ? 3.463 5.387 16.078 1 90.94 94 ALA B O 1
ATOM 1534 N N . GLU B 1 95 ? 5.363 5.508 15.062 1 89.56 95 GLU B N 1
ATOM 1535 C CA . GLU B 1 95 ? 5.801 6.688 15.797 1 89.56 95 GLU B CA 1
ATOM 1536 C C . GLU B 1 95 ? 4.977 7.914 15.414 1 89.56 95 GLU B C 1
ATOM 1538 O O . GLU B 1 95 ? 4.574 8.695 16.281 1 89.56 95 GLU B O 1
ATOM 1543 N N . ILE B 1 96 ? 4.742 8.055 14.141 1 87.19 96 ILE B N 1
ATOM 1544 C CA . ILE B 1 96 ? 4.008 9.211 13.633 1 87.19 96 ILE B CA 1
ATOM 1545 C C . ILE B 1 96 ? 2.566 9.164 14.133 1 87.19 96 ILE B C 1
ATOM 1547 O O . ILE B 1 96 ? 1.957 10.211 14.375 1 87.19 96 ILE B O 1
ATOM 1551 N N . THR B 1 97 ? 2.119 7.992 14.359 1 85.88 97 THR B N 1
ATOM 1552 C CA . THR B 1 97 ? 0.707 7.867 1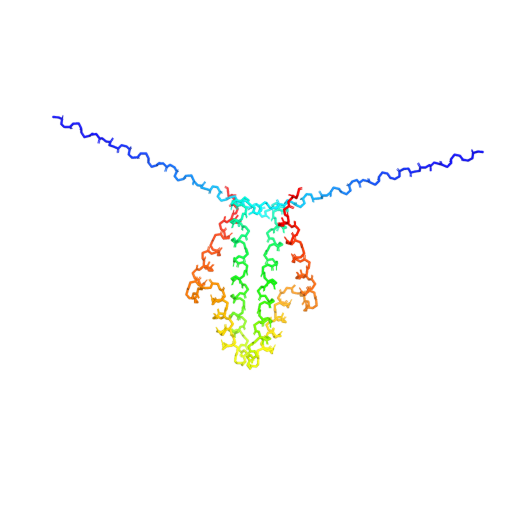4.703 1 85.88 97 THR B CA 1
ATOM 1553 C C . THR B 1 97 ? 0.535 7.629 16.203 1 85.88 97 THR B C 1
ATOM 1555 O O . THR B 1 97 ? -0.585 7.445 16.688 1 85.88 97 THR B O 1
ATOM 1558 N N . SER B 1 98 ? 1.604 7.496 16.812 1 79.75 98 SER B N 1
ATOM 1559 C CA . SER B 1 98 ? 1.533 7.27 18.25 1 79.75 98 SER B CA 1
ATOM 1560 C C . SER B 1 98 ? 1.058 8.523 18.984 1 79.75 98 SER B C 1
ATOM 1562 O O . SER B 1 98 ? 1.35 9.641 18.562 1 79.75 98 SER B O 1
ATOM 1564 N N . SER B 1 99 ? -0.132 8.383 19.734 1 60.78 99 SER B N 1
ATOM 1565 C CA . SER B 1 99 ? -0.74 9.43 20.547 1 60.78 99 SER B CA 1
ATOM 1566 C C . SER B 1 99 ? 0.302 10.141 21.391 1 60.78 99 SER B C 1
ATOM 1568 O O . SER B 1 99 ? 1.266 9.523 21.859 1 60.78 99 SER B O 1
ATOM 1570 N N . LYS B 1 100 ? 0.434 11.484 21.078 1 54.25 100 LYS B N 1
ATOM 1571 C CA . LYS B 1 100 ? 1.12 12.297 22.094 1 54.25 100 LYS B CA 1
ATOM 1572 C C . LYS B 1 100 ? 0.531 12.062 23.469 1 54.25 100 LYS B C 1
ATOM 1574 O O . LYS B 1 100 ? -0.688 12.117 23.656 1 54.25 100 LYS B O 1
ATOM 1579 N N . ASN B 1 101 ? 0.942 11.117 24.328 1 39.81 101 ASN B N 1
ATOM 1580 C CA . ASN B 1 101 ? 0.588 11.375 25.719 1 39.81 101 ASN B CA 1
ATOM 1581 C C . ASN B 1 101 ? 0.951 12.797 26.141 1 39.81 101 ASN B C 1
ATOM 1583 O O . ASN B 1 101 ? 1.997 13.312 25.734 1 39.81 101 ASN B O 1
#

Sequence (202 aa):
MKNIILLLITVSSISAHATNKIDITNEDDFKLITTIMKASECNAYSSLYKFQQENNVPNGDEFIDKFMSNEAKKKNSTLIDMTNDCQKALLDFAEITSSKNMKNIILLLITVSSISAHATNKIDITNEDDFKLITTIMKASECNAYSSLYKFQQENNVPNGDEFIDKFMSNEAKKKNSTLIDMTNDCQKALLDFAEITSSKN